Protein AF-A0A9D6HVY0-F1 (afdb_monomer_lite)

Structure (mmCIF, N/CA/C/O backbone):
data_AF-A0A9D6HVY0-F1
#
_entry.id   AF-A0A9D6HVY0-F1
#
loop_
_atom_site.group_PDB
_atom_site.id
_atom_site.type_symbol
_atom_site.label_atom_id
_atom_site.label_alt_id
_atom_site.label_comp_id
_atom_site.label_asym_id
_atom_site.label_entity_id
_atom_site.label_seq_id
_atom_site.pdbx_PDB_ins_code
_atom_site.Cartn_x
_atom_site.Cartn_y
_atom_site.Cartn_z
_atom_site.occupancy
_atom_site.B_iso_or_equiv
_atom_site.auth_seq_id
_atom_site.auth_comp_id
_atom_site.auth_asym_id
_atom_site.auth_atom_id
_atom_site.pdbx_PDB_model_num
ATOM 1 N N . MET A 1 1 ? -18.519 8.856 1.677 1.00 59.72 1 MET A N 1
ATOM 2 C CA . MET A 1 1 ? -18.498 9.208 3.119 1.00 59.72 1 MET A CA 1
ATOM 3 C C . MET A 1 1 ? -18.847 8.007 3.990 1.00 59.72 1 MET A C 1
ATOM 5 O O . MET A 1 1 ? -18.181 7.804 4.996 1.00 59.72 1 MET A O 1
ATOM 9 N N . ASP A 1 2 ? -19.793 7.169 3.571 1.00 83.69 2 ASP A N 1
ATOM 10 C CA . ASP A 1 2 ? -20.188 5.939 4.281 1.00 83.69 2 ASP A CA 1
ATOM 11 C C . ASP A 1 2 ? -19.040 4.937 4.495 1.00 83.69 2 ASP A C 1
ATOM 13 O O . ASP A 1 2 ? -19.058 4.163 5.450 1.00 83.69 2 ASP A O 1
ATOM 17 N N . THR A 1 3 ? -18.001 4.987 3.660 1.00 88.94 3 THR A N 1
ATOM 18 C CA . THR A 1 3 ? -16.773 4.192 3.795 1.00 88.94 3 THR A CA 1
ATOM 19 C C . THR A 1 3 ? -16.116 4.362 5.167 1.00 88.94 3 THR A C 1
ATOM 21 O O . THR A 1 3 ? -15.862 3.377 5.855 1.00 88.94 3 THR A O 1
ATOM 24 N N . TRP A 1 4 ? -15.909 5.606 5.613 1.00 88.88 4 TRP A N 1
ATOM 25 C CA . TRP A 1 4 ? -15.316 5.892 6.923 1.00 88.88 4 TRP A CA 1
ATOM 26 C C . TRP A 1 4 ? -16.226 5.454 8.064 1.00 88.88 4 TRP A C 1
ATOM 28 O O . TRP A 1 4 ? -15.756 4.917 9.061 1.00 88.88 4 TRP A O 1
ATOM 38 N N . ALA A 1 5 ? -17.539 5.632 7.903 1.00 91.56 5 ALA A N 1
ATOM 39 C CA . ALA A 1 5 ? -18.503 5.155 8.882 1.00 91.56 5 ALA A CA 1
ATOM 40 C C . ALA A 1 5 ? -18.480 3.628 9.021 1.00 91.56 5 ALA A C 1
ATOM 42 O O . ALA A 1 5 ? -18.570 3.123 10.136 1.00 91.56 5 ALA A O 1
ATOM 43 N N . THR A 1 6 ? -18.341 2.908 7.907 1.00 93.81 6 THR A N 1
ATOM 44 C CA . THR A 1 6 ? -18.226 1.445 7.884 1.00 93.81 6 THR A CA 1
ATOM 45 C C . THR A 1 6 ? -16.946 0.998 8.582 1.00 93.81 6 THR A C 1
ATOM 47 O O . THR A 1 6 ? -17.016 0.169 9.485 1.00 93.81 6 THR A O 1
ATOM 50 N N . LEU A 1 7 ? -15.803 1.602 8.237 1.00 93.12 7 LEU A N 1
ATOM 51 C CA . LEU A 1 7 ? -14.512 1.338 8.879 1.00 93.12 7 LEU A CA 1
ATOM 52 C C . LEU A 1 7 ? -14.598 1.511 10.404 1.00 93.12 7 LEU A C 1
ATOM 54 O O . LEU A 1 7 ? -14.397 0.566 11.160 1.00 93.12 7 LEU A O 1
ATOM 58 N N . ILE A 1 8 ? -14.982 2.709 10.846 1.00 92.62 8 ILE A N 1
ATOM 59 C CA . ILE A 1 8 ? -14.987 3.111 12.257 1.00 92.62 8 ILE A CA 1
ATOM 60 C C . ILE A 1 8 ? -15.935 2.259 13.102 1.00 92.62 8 ILE A C 1
ATOM 62 O O . ILE A 1 8 ? -15.610 1.906 14.232 1.00 92.62 8 ILE A O 1
ATOM 66 N N . LYS A 1 9 ? -17.127 1.947 12.581 1.00 93.12 9 LYS A N 1
ATOM 67 C CA . LYS A 1 9 ? -18.124 1.158 13.319 1.00 93.12 9 LYS A CA 1
ATOM 68 C C . LYS A 1 9 ? -17.770 -0.318 13.421 1.00 93.12 9 LYS A C 1
ATOM 70 O O . LYS A 1 9 ? -18.331 -0.993 14.278 1.00 93.12 9 LYS A O 1
ATOM 75 N N . THR A 1 10 ? -16.924 -0.813 12.523 1.00 94.12 10 THR A N 1
ATOM 76 C CA . THR A 1 10 ? -16.585 -2.237 12.460 1.00 94.12 10 THR A CA 1
ATOM 77 C C . THR A 1 10 ? -15.286 -2.549 13.193 1.00 94.12 10 THR A C 1
ATOM 79 O O . THR A 1 10 ? -15.134 -3.669 13.674 1.00 94.12 10 THR A O 1
ATOM 82 N N . MET A 1 11 ? -14.374 -1.578 13.306 1.00 93.50 11 MET A N 1
ATOM 83 C CA . MET A 1 11 ? -13.197 -1.683 14.172 1.00 93.50 11 MET A CA 1
ATOM 84 C C . MET A 1 11 ? -13.597 -1.798 15.641 1.00 93.50 11 MET A C 1
ATOM 86 O O . MET A 1 11 ? -14.582 -1.191 16.079 1.00 93.50 11 MET A O 1
ATOM 90 N N . ASP A 1 12 ? -12.800 -2.546 16.404 1.00 91.00 12 ASP A N 1
ATOM 91 C CA . ASP A 1 12 ? -13.081 -2.782 17.820 1.00 91.00 12 ASP A CA 1
ATOM 92 C C . ASP A 1 12 ? -13.108 -1.458 18.604 1.00 91.00 12 ASP A C 1
ATOM 94 O O . ASP A 1 12 ? -12.442 -0.499 18.206 1.00 91.00 12 ASP A O 1
ATOM 98 N N . PRO A 1 13 ? -13.912 -1.343 19.679 1.00 90.00 13 PRO A N 1
ATOM 99 C CA . PRO A 1 13 ? -14.120 -0.081 20.396 1.00 90.00 13 PRO A CA 1
ATOM 100 C C . PRO A 1 13 ? -12.864 0.567 20.999 1.00 90.00 13 PRO A C 1
ATOM 102 O O . PRO A 1 13 ? -12.893 1.761 21.286 1.00 90.00 13 PRO A O 1
ATOM 105 N N . ASP A 1 14 ? -11.805 -0.214 21.193 1.00 87.75 14 ASP A N 1
ATOM 106 C CA . ASP A 1 14 ? -10.498 0.151 21.747 1.00 87.75 14 ASP A CA 1
ATOM 107 C C . ASP A 1 14 ? -9.527 0.738 20.709 1.00 87.75 14 ASP A C 1
ATOM 109 O O . ASP A 1 14 ? -8.552 1.393 21.072 1.00 87.75 14 ASP A O 1
ATOM 113 N N . VAL A 1 15 ? -9.796 0.580 19.409 1.00 90.81 15 VAL A N 1
ATOM 114 C CA . VAL A 1 15 ? -8.968 1.201 18.367 1.00 90.81 15 VAL A CA 1
ATOM 115 C C . VAL A 1 15 ? -9.131 2.724 18.421 1.00 90.81 15 VAL A C 1
ATOM 117 O O . VAL A 1 15 ? -10.231 3.252 18.257 1.00 90.81 15 VAL A O 1
ATOM 120 N N . HIS A 1 16 ? -8.047 3.465 18.614 1.00 92.06 16 HIS A N 1
ATOM 121 C CA . HIS A 1 16 ? -8.077 4.930 18.616 1.00 92.06 16 HIS A CA 1
ATOM 122 C C . HIS A 1 16 ? -7.718 5.500 17.239 1.00 92.06 16 HIS A C 1
ATOM 124 O O . HIS A 1 16 ? -6.869 4.966 16.527 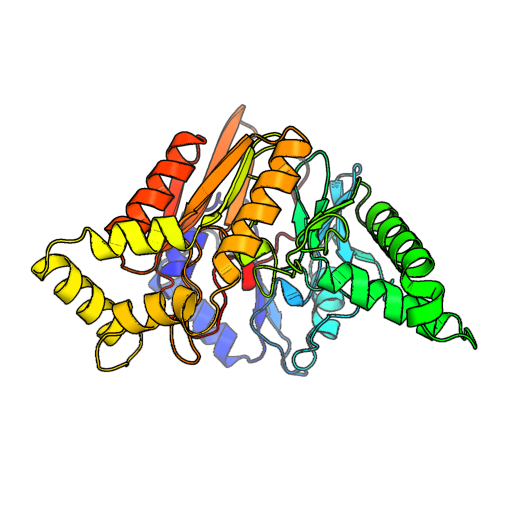1.00 92.06 16 HIS A O 1
ATOM 130 N N . PHE A 1 17 ? -8.342 6.619 16.873 1.00 94.50 17 PHE A N 1
ATOM 131 C CA . PHE A 1 17 ?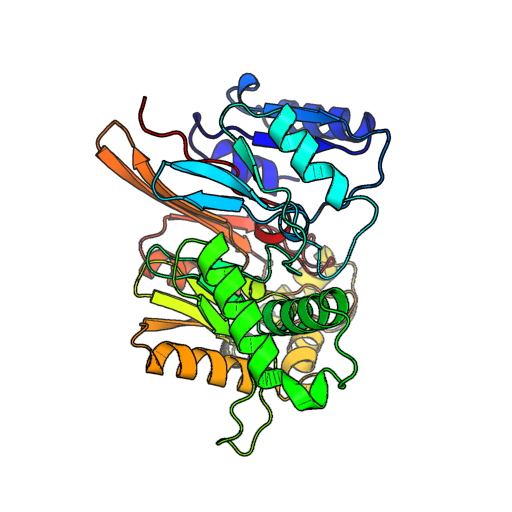 -8.105 7.309 15.608 1.00 94.50 17 PHE A CA 1
ATOM 132 C C . PHE A 1 17 ? -7.428 8.649 15.856 1.00 94.50 17 PHE A C 1
ATOM 134 O O . PHE A 1 17 ? -8.003 9.521 16.501 1.00 94.50 17 PHE A O 1
ATOM 141 N N . THR A 1 18 ? -6.246 8.848 15.278 1.00 95.44 18 THR A N 1
ATOM 142 C CA . THR A 1 18 ? -5.684 10.191 15.097 1.00 95.44 18 THR A CA 1
ATOM 143 C C . THR A 1 18 ? -6.087 10.701 13.719 1.00 95.44 18 THR A C 1
ATOM 145 O O . THR A 1 18 ? -5.754 10.078 12.714 1.00 95.44 18 THR A O 1
ATOM 148 N N . ILE A 1 19 ? -6.800 11.825 13.666 1.00 96.12 19 ILE A N 1
ATOM 149 C CA . ILE A 1 19 ? -7.238 12.459 12.420 1.00 96.12 19 ILE A CA 1
ATOM 150 C C . ILE A 1 19 ? -6.560 13.823 12.314 1.00 96.12 19 ILE A C 1
ATOM 152 O O . ILE A 1 19 ? -6.811 14.723 13.118 1.00 96.12 19 ILE A O 1
ATOM 156 N N . VAL A 1 20 ? -5.693 13.964 11.314 1.00 95.69 20 VAL A N 1
ATOM 157 C CA . VAL A 1 20 ? -5.008 15.220 10.997 1.00 95.69 20 VAL A CA 1
ATOM 158 C C . VAL A 1 20 ? -5.874 16.019 10.029 1.00 95.69 20 VAL A C 1
ATOM 160 O O . VAL A 1 20 ? -6.357 15.481 9.034 1.00 95.69 20 VAL A O 1
ATOM 163 N N . LEU A 1 21 ? -6.099 17.294 10.335 1.00 96.12 21 LEU A N 1
ATOM 164 C CA . LEU A 1 21 ? -7.016 18.166 9.606 1.00 96.12 21 LEU A CA 1
ATOM 165 C C . LEU A 1 21 ? -6.304 19.461 9.226 1.00 96.12 21 LEU A C 1
ATOM 167 O O . LEU A 1 21 ? -5.652 20.081 10.066 1.00 96.12 21 LEU A O 1
ATOM 171 N N . GLU A 1 22 ? -6.449 19.890 7.973 1.00 94.25 22 GLU A N 1
ATOM 172 C CA . GLU A 1 22 ? -5.862 21.146 7.496 1.00 94.25 22 GLU A CA 1
ATOM 173 C C . GLU A 1 22 ? -6.668 22.340 8.028 1.00 94.25 22 GLU A C 1
ATOM 175 O O . GLU A 1 22 ? -6.102 23.307 8.525 1.00 94.25 22 GLU A O 1
ATOM 180 N N . LYS A 1 23 ? -8.006 22.286 7.959 1.00 94.81 23 LYS A N 1
ATOM 181 C CA . LYS A 1 23 ? -8.879 23.436 8.239 1.00 94.81 23 LYS A CA 1
ATOM 182 C C . LYS A 1 23 ? -9.958 23.117 9.267 1.00 94.81 23 LYS A C 1
ATOM 184 O O . LYS A 1 23 ? -10.466 22.005 9.358 1.00 94.81 23 LYS A O 1
ATOM 189 N N . GLU A 1 24 ? -10.408 24.144 9.987 1.00 95.38 24 GLU A N 1
ATOM 190 C CA . GLU A 1 24 ? -11.528 24.037 10.940 1.00 95.38 24 GLU A CA 1
ATOM 191 C C . GLU A 1 24 ? -12.828 23.547 10.269 1.00 95.38 24 GLU A C 1
ATOM 193 O O . GLU A 1 24 ? -13.629 22.831 10.868 1.00 95.38 24 GLU A O 1
ATOM 198 N N . THR A 1 25 ? -13.035 23.874 8.989 1.00 95.69 25 THR A N 1
ATOM 199 C CA . THR A 1 25 ? -14.177 23.361 8.213 1.00 95.69 25 THR A CA 1
ATOM 200 C C . THR A 1 25 ? -14.122 21.846 8.008 1.00 95.69 25 THR A C 1
ATOM 202 O O . THR A 1 25 ? -15.172 21.205 7.893 1.00 95.69 25 THR A O 1
ATOM 205 N N . ASP A 1 26 ? -12.928 21.252 8.008 1.00 94.31 26 ASP A N 1
ATOM 206 C CA . ASP A 1 26 ? -12.764 19.801 7.922 1.00 94.31 26 ASP A CA 1
ATOM 207 C C . ASP A 1 26 ? -13.197 19.151 9.240 1.00 94.31 26 ASP A C 1
ATOM 209 O O . ASP A 1 26 ? -13.964 18.186 9.223 1.00 94.31 26 ASP A O 1
ATOM 213 N N . LEU A 1 27 ? -12.835 19.743 10.387 1.00 95.31 27 LEU A N 1
ATOM 214 C CA . LEU A 1 27 ? -13.287 19.283 11.708 1.00 95.31 27 LEU A CA 1
ATOM 215 C C . LEU A 1 27 ? -14.815 19.301 11.819 1.00 95.31 27 LEU A C 1
ATOM 217 O O . LEU A 1 27 ? -15.434 18.323 12.242 1.00 95.31 27 LEU A O 1
ATOM 221 N N . GLN A 1 28 ? -15.448 20.385 11.367 1.00 95.62 28 GLN A N 1
ATOM 222 C CA . GLN A 1 28 ? -16.910 20.487 11.317 1.00 95.62 28 GLN A CA 1
ATOM 223 C C . GLN A 1 28 ? -17.534 19.394 10.438 1.00 95.62 28 GLN A C 1
ATOM 225 O O . GLN A 1 28 ? -18.578 18.829 10.785 1.00 95.62 28 GLN A O 1
ATOM 230 N N . THR A 1 29 ? -16.888 19.067 9.316 1.00 94.06 29 THR A N 1
ATOM 231 C CA . THR A 1 29 ? -17.321 17.993 8.415 1.00 94.06 29 THR A CA 1
ATOM 232 C C . THR A 1 29 ? -17.224 16.631 9.098 1.00 94.06 29 THR A C 1
ATOM 234 O O . THR A 1 29 ? -18.189 15.859 9.049 1.00 94.06 29 THR A O 1
ATOM 237 N N . VAL A 1 30 ? -16.126 16.355 9.809 1.00 93.44 30 VAL A N 1
ATOM 238 C CA . VAL A 1 30 ? -15.964 15.116 10.580 1.00 93.44 30 VAL A CA 1
ATOM 239 C C . VAL A 1 30 ? -17.001 15.029 11.700 1.00 93.44 30 VAL A C 1
ATOM 241 O O . VAL A 1 30 ? -17.707 14.027 11.787 1.00 93.44 30 VAL A O 1
ATOM 244 N N . HIS A 1 31 ? -17.217 16.084 12.488 1.00 94.88 31 HIS A N 1
ATOM 245 C CA . HIS A 1 31 ? -18.258 16.098 13.524 1.00 94.88 31 HIS A CA 1
ATOM 246 C C . HIS A 1 31 ? -19.664 15.843 12.960 1.00 94.88 31 HIS A C 1
ATOM 248 O O . HIS A 1 31 ? -20.455 15.094 13.545 1.00 94.88 31 HIS A O 1
ATOM 254 N N . LYS A 1 32 ? -19.993 16.418 11.796 1.00 94.62 32 LYS A N 1
ATOM 255 C CA . LYS A 1 32 ? -21.260 16.142 11.105 1.00 94.62 32 LYS A CA 1
ATOM 256 C C . LYS A 1 32 ? -21.360 14.673 10.687 1.00 94.62 32 LYS A C 1
ATOM 258 O O . LYS A 1 32 ? -22.430 14.072 10.835 1.00 94.62 32 LYS A O 1
ATOM 263 N N . LEU A 1 33 ? -20.270 14.080 10.199 1.00 92.25 33 LEU A N 1
ATOM 264 C CA . LEU A 1 33 ? -20.208 12.660 9.856 1.00 92.25 33 LEU A CA 1
ATOM 265 C C . LEU A 1 33 ? -20.433 11.781 11.095 1.00 92.25 33 LEU A C 1
ATOM 267 O O . LEU A 1 33 ? -21.329 10.936 11.080 1.00 92.25 33 LEU A O 1
ATOM 271 N N . MET A 1 34 ? -19.706 12.047 12.183 1.00 93.50 34 MET A N 1
ATOM 272 C CA . MET A 1 34 ? -19.828 11.330 13.457 1.00 93.50 34 MET A CA 1
ATOM 273 C C . MET A 1 34 ? -21.262 11.377 13.995 1.00 93.50 34 MET A C 1
ATOM 275 O O . MET A 1 34 ? -21.826 10.347 14.367 1.00 93.50 34 MET A O 1
ATOM 279 N N . LYS A 1 35 ? -21.890 12.562 13.980 1.00 94.75 35 LYS A N 1
ATOM 280 C CA . LYS A 1 35 ? -23.272 12.757 14.440 1.00 94.75 35 LYS A CA 1
ATOM 281 C C . LYS A 1 35 ? -24.287 12.042 13.549 1.00 94.75 35 LYS A C 1
ATOM 283 O O . LYS A 1 35 ? -25.161 11.348 14.062 1.00 94.75 35 LYS A O 1
ATOM 288 N N . SER A 1 36 ? -24.189 12.213 12.229 1.00 95.19 36 SER A N 1
ATOM 289 C CA . SER A 1 36 ? -25.136 11.616 11.270 1.00 95.19 36 SER A CA 1
ATOM 290 C C . SER A 1 36 ? -25.114 10.090 11.305 1.00 95.19 36 SER A C 1
ATOM 292 O O . SER A 1 36 ? -26.163 9.457 11.219 1.00 95.19 36 SER A O 1
ATOM 294 N N . HIS A 1 37 ? -23.937 9.504 11.514 1.00 94.44 37 HIS A N 1
ATOM 295 C CA . HIS A 1 37 ? -23.773 8.060 11.576 1.00 94.44 37 HIS A CA 1
ATOM 296 C C . HIS A 1 37 ? -23.842 7.497 12.996 1.00 94.44 37 HIS A C 1
ATOM 298 O O . HIS A 1 37 ? -23.813 6.276 13.129 1.00 94.44 37 HIS A O 1
ATOM 304 N N . LYS A 1 38 ? -23.976 8.332 14.036 1.00 94.25 38 LYS A N 1
ATOM 305 C CA . LYS A 1 38 ? -23.996 7.914 15.448 1.00 94.25 38 LYS A CA 1
ATOM 306 C C . LYS A 1 38 ? -22.775 7.054 15.797 1.00 94.25 38 LYS A C 1
ATOM 308 O O . LYS A 1 38 ? -22.924 5.894 16.178 1.00 94.25 38 LYS A O 1
ATOM 313 N N . PHE A 1 39 ? -21.573 7.585 15.576 1.00 93.00 39 PHE A N 1
ATOM 314 C CA . PHE A 1 39 ? -20.351 6.853 15.920 1.00 93.00 39 PHE A CA 1
ATOM 315 C C . PHE A 1 39 ? -20.323 6.532 17.421 1.00 93.00 39 PHE A C 1
ATOM 317 O O . PHE A 1 39 ? -20.632 7.417 18.225 1.00 93.00 39 PHE A O 1
ATOM 324 N N . PRO A 1 40 ? -19.989 5.287 17.803 1.00 85.44 40 PRO A N 1
ATOM 325 C CA . PRO A 1 40 ? -19.795 4.940 19.203 1.00 85.44 40 PRO A CA 1
ATOM 326 C C . PRO A 1 40 ? -18.511 5.594 19.733 1.00 85.44 40 PRO A C 1
ATOM 328 O O . PRO A 1 40 ? -17.591 5.854 18.957 1.00 85.44 40 PRO A O 1
ATOM 331 N N . ASN A 1 41 ? -18.450 5.809 21.050 1.00 91.75 41 ASN A N 1
ATOM 332 C CA . ASN A 1 41 ? -17.228 6.165 21.781 1.00 91.75 41 ASN A CA 1
ATOM 333 C C . ASN A 1 41 ? -16.472 7.372 21.189 1.00 91.75 41 ASN A C 1
ATOM 335 O O . ASN A 1 41 ? -15.344 7.216 20.725 1.00 91.75 41 ASN A O 1
ATOM 339 N N . PRO A 1 42 ? -17.067 8.580 21.130 1.00 91.06 42 PRO A N 1
ATOM 340 C CA . PRO A 1 42 ? -16.429 9.753 20.522 1.00 91.06 42 PRO A CA 1
ATOM 341 C C . PRO A 1 42 ? -15.072 10.131 21.147 1.00 91.06 42 PRO A C 1
ATOM 343 O O . PRO A 1 42 ? -14.284 10.824 20.511 1.00 91.06 42 PRO A O 1
ATOM 346 N N . GLU A 1 43 ? -14.779 9.668 22.359 1.00 92.88 43 GLU A N 1
ATOM 347 C CA . GLU A 1 43 ? -13.495 9.820 23.044 1.00 92.88 43 GLU A CA 1
ATOM 348 C C . GLU A 1 43 ? -12.324 9.089 22.366 1.00 92.88 43 GLU A C 1
ATOM 350 O O . GLU A 1 43 ? -11.174 9.442 22.613 1.00 92.88 43 GLU A O 1
ATOM 355 N N . ARG A 1 44 ? -12.587 8.120 21.475 1.00 93.50 44 ARG A N 1
ATOM 356 C CA . ARG A 1 44 ? -11.544 7.392 20.729 1.00 93.50 44 ARG A CA 1
ATOM 357 C C . ARG A 1 44 ? -10.932 8.192 19.571 1.00 93.50 44 ARG A C 1
ATOM 359 O O . ARG A 1 44 ? -10.077 7.672 18.857 1.00 93.50 44 ARG A O 1
ATOM 366 N N . PHE A 1 45 ? -11.398 9.420 19.335 1.00 94.81 45 PHE A N 1
ATOM 367 C CA . PHE A 1 45 ? -10.919 10.297 18.267 1.00 94.81 45 PHE A CA 1
ATOM 368 C C . PHE A 1 45 ? -10.026 11.398 18.830 1.00 94.81 45 PHE A C 1
ATOM 370 O O . PHE A 1 45 ? -10.451 12.195 19.664 1.00 94.81 45 PHE A O 1
ATOM 377 N N . HIS A 1 46 ? -8.808 11.487 18.307 1.00 94.94 46 HIS A N 1
ATOM 378 C CA . HIS A 1 46 ? -7.884 12.578 18.560 1.00 94.94 46 HIS A CA 1
ATOM 379 C C . HIS A 1 46 ? -7.715 13.411 17.287 1.00 94.94 46 HIS A C 1
ATOM 381 O O . HIS A 1 46 ? -7.228 12.924 16.267 1.00 94.94 46 HIS A O 1
ATOM 387 N N . PHE A 1 47 ? -8.124 14.675 17.343 1.00 96.75 47 PHE A N 1
ATOM 388 C CA . PHE A 1 47 ? -7.998 15.609 16.228 1.00 96.75 47 PHE A CA 1
ATOM 389 C C . PHE A 1 47 ? -6.734 16.454 16.361 1.00 96.75 47 PHE A C 1
ATOM 391 O O . PHE A 1 47 ? -6.513 17.078 17.397 1.00 96.75 47 PHE A O 1
ATOM 398 N N . ILE A 1 48 ? -5.937 16.509 15.294 1.00 96.94 48 ILE A N 1
ATOM 399 C CA . ILE A 1 48 ? -4.755 17.370 15.201 1.00 96.94 48 ILE A CA 1
ATOM 400 C C . ILE A 1 48 ? -5.023 18.423 14.131 1.00 96.94 48 ILE A C 1
ATOM 402 O O . ILE A 1 48 ? -5.159 18.097 12.953 1.00 96.94 48 ILE A O 1
ATOM 406 N N . MET A 1 49 ? -5.080 19.688 14.546 1.00 96.94 49 MET A N 1
ATOM 407 C CA . MET A 1 49 ? -5.253 20.812 13.629 1.00 96.94 49 MET A CA 1
ATOM 408 C C . MET A 1 49 ? -3.903 21.273 13.076 1.00 96.94 49 MET A C 1
ATOM 410 O O . MET A 1 49 ? -2.963 21.534 13.828 1.00 96.94 49 MET A O 1
ATOM 414 N N . CYS A 1 50 ? -3.834 21.409 11.757 1.00 95.50 50 CYS A N 1
ATOM 415 C CA . CYS A 1 50 ? -2.654 21.808 10.996 1.00 95.50 50 CYS A CA 1
ATOM 416 C C . CYS A 1 50 ? -2.940 23.045 10.131 1.00 95.50 50 CYS A C 1
ATOM 418 O O . CYS A 1 50 ? -2.511 23.124 8.988 1.00 95.50 50 CYS A O 1
ATOM 420 N N . ASN A 1 51 ? -3.662 24.022 10.683 1.00 93.38 51 ASN A N 1
ATOM 421 C CA . ASN A 1 51 ? -4.106 25.232 9.975 1.00 93.38 51 ASN A CA 1
ATOM 422 C C . ASN A 1 51 ? -2.985 26.182 9.527 1.00 93.38 51 ASN A C 1
ATOM 424 O O . ASN A 1 51 ? -3.250 27.157 8.824 1.00 93.38 51 ASN A O 1
ATOM 428 N N . ASP A 1 52 ? -1.751 25.903 9.929 1.00 94.94 52 ASP A N 1
ATOM 429 C CA . ASP A 1 52 ? -0.540 26.631 9.579 1.00 94.94 52 ASP A CA 1
ATOM 430 C C . ASP A 1 52 ? 0.296 25.942 8.486 1.00 94.94 52 ASP A C 1
ATOM 432 O O . ASP A 1 52 ? 1.319 26.493 8.077 1.00 94.94 52 ASP A O 1
ATOM 436 N N . ILE A 1 53 ? -0.117 24.762 8.004 1.00 94.06 53 ILE A N 1
ATOM 437 C CA . ILE A 1 53 ? 0.591 24.014 6.959 1.00 94.06 53 ILE A CA 1
ATOM 438 C C . ILE A 1 53 ? -0.370 23.421 5.919 1.00 94.06 53 ILE A C 1
ATOM 440 O O . ILE A 1 53 ? -1.491 23.035 6.232 1.00 94.06 53 ILE A O 1
ATOM 444 N N . ASN A 1 54 ? 0.078 23.315 4.669 1.00 92.62 54 ASN A N 1
ATOM 445 C CA . ASN A 1 54 ? -0.663 22.609 3.622 1.00 92.62 54 ASN A CA 1
ATOM 446 C C . ASN A 1 54 ? -0.312 21.116 3.651 1.00 92.62 54 ASN A C 1
ATOM 448 O O . ASN A 1 54 ? 0.860 20.763 3.487 1.00 92.62 54 ASN A O 1
ATOM 452 N N . ILE A 1 55 ? -1.317 20.263 3.838 1.00 92.19 55 ILE A N 1
ATOM 453 C CA . ILE A 1 55 ? -1.161 18.810 3.947 1.00 92.19 55 ILE A CA 1
ATOM 454 C C . ILE A 1 55 ? -1.926 18.089 2.842 1.00 92.19 55 ILE A C 1
ATOM 456 O O . ILE A 1 55 ? -2.929 18.589 2.332 1.00 92.19 55 ILE A O 1
ATOM 460 N N . THR A 1 56 ? -1.498 16.874 2.514 1.00 91.81 56 THR A N 1
ATOM 461 C CA . THR A 1 56 ? -2.303 15.962 1.694 1.00 91.81 56 THR A CA 1
ATOM 462 C C . THR A 1 56 ? -3.019 14.904 2.520 1.00 91.81 56 THR A C 1
ATOM 464 O O . THR A 1 56 ? -2.781 14.741 3.715 1.00 91.81 56 THR A O 1
ATOM 467 N N . MET A 1 57 ? -3.933 14.176 1.875 1.00 91.31 57 MET A N 1
ATOM 468 C CA . MET A 1 57 ? -4.666 13.072 2.502 1.00 91.31 57 MET A CA 1
ATOM 469 C C . MET A 1 57 ? -3.875 11.757 2.549 1.00 91.31 57 MET A C 1
ATOM 471 O O . MET A 1 57 ? -4.347 10.791 3.143 1.00 91.31 57 MET A O 1
ATOM 475 N N . TRP A 1 58 ? -2.701 11.693 1.913 1.00 92.88 58 TRP A N 1
ATOM 476 C CA . TRP A 1 58 ? -1.931 10.463 1.709 1.00 92.88 58 TRP A CA 1
ATOM 477 C C . TRP A 1 58 ? -1.107 10.088 2.937 1.00 92.88 58 TRP A C 1
ATOM 479 O O . TRP A 1 58 ? 0.111 9.985 2.870 1.00 92.88 58 TRP A O 1
ATOM 489 N N . SER A 1 59 ? -1.760 9.886 4.084 1.00 92.75 59 SER A N 1
ATOM 490 C CA . SER A 1 59 ? -1.082 9.661 5.371 1.00 92.75 59 SER A CA 1
ATOM 491 C C . SER A 1 59 ? -0.071 8.510 5.363 1.00 92.75 59 SER A C 1
ATOM 493 O O . SER A 1 59 ? 0.826 8.466 6.203 1.00 92.75 59 SER A O 1
ATOM 495 N N . ARG A 1 60 ? -0.229 7.549 4.449 1.00 93.50 60 ARG A N 1
ATOM 496 C CA . ARG A 1 60 ? 0.718 6.450 4.253 1.00 93.50 60 ARG A CA 1
ATOM 497 C C . ARG A 1 60 ? 2.065 6.930 3.720 1.00 93.50 60 ARG A C 1
ATOM 499 O O . ARG A 1 60 ? 3.090 6.416 4.142 1.00 93.50 60 ARG A O 1
ATOM 506 N N . ASP A 1 61 ? 2.076 7.936 2.858 1.00 92.25 61 ASP A N 1
ATOM 507 C CA . ASP A 1 61 ? 3.295 8.431 2.208 1.00 92.25 61 ASP A CA 1
ATOM 508 C C . ASP A 1 61 ? 4.072 9.381 3.121 1.00 92.25 61 ASP A C 1
ATOM 510 O O . ASP A 1 61 ? 5.293 9.492 3.050 1.00 92.25 61 ASP A O 1
ATOM 514 N N . GLN A 1 62 ? 3.357 10.030 4.038 1.00 90.94 62 GLN A N 1
ATOM 515 C CA . GLN A 1 62 ? 3.889 11.044 4.947 1.00 90.94 62 GLN A CA 1
ATOM 516 C C . GLN A 1 62 ? 4.811 10.458 6.022 1.00 90.94 62 GLN A C 1
ATOM 518 O O . GLN A 1 62 ? 5.636 11.176 6.585 1.00 90.94 62 GLN A O 1
ATOM 523 N N . MET A 1 63 ? 4.664 9.170 6.344 1.00 90.00 63 MET A N 1
ATOM 524 C CA . MET A 1 63 ? 5.380 8.517 7.440 1.00 90.00 63 MET A CA 1
ATOM 525 C C . MET A 1 63 ? 5.452 7.004 7.246 1.00 90.00 63 MET A C 1
ATOM 527 O O . MET A 1 63 ? 4.487 6.374 6.812 1.00 90.00 63 MET A O 1
ATOM 531 N N . VAL A 1 64 ? 6.559 6.407 7.677 1.00 91.94 64 VAL A N 1
ATOM 532 C CA . VAL A 1 64 ? 6.653 4.954 7.852 1.00 91.94 64 VAL A CA 1
ATOM 533 C C . VAL A 1 64 ? 6.482 4.632 9.332 1.00 91.94 64 VAL A C 1
ATOM 535 O O . VAL A 1 64 ? 7.262 5.094 10.165 1.00 91.94 64 VAL A O 1
ATOM 538 N N . GLY A 1 65 ? 5.447 3.858 9.654 1.00 90.50 65 GLY A N 1
ATOM 539 C CA . GLY A 1 65 ? 5.248 3.317 10.994 1.00 90.50 65 GLY A CA 1
ATOM 540 C C . GLY A 1 65 ? 6.049 2.034 11.170 1.00 90.50 65 GLY A C 1
ATOM 541 O O . GLY A 1 65 ? 5.903 1.101 10.383 1.00 90.50 65 GLY A O 1
ATOM 542 N N . LEU A 1 66 ? 6.886 1.985 12.199 1.00 88.50 66 LEU A N 1
ATOM 543 C CA . LEU A 1 66 ? 7.669 0.817 12.565 1.00 88.50 66 LEU A CA 1
ATOM 544 C C . LEU A 1 66 ? 7.221 0.286 13.919 1.00 88.50 66 LEU A C 1
ATOM 546 O O . LEU A 1 66 ? 6.886 1.041 14.833 1.00 88.50 66 LEU A O 1
ATOM 550 N N . PHE A 1 67 ? 7.287 -1.034 14.039 1.00 78.06 67 PHE A N 1
ATOM 551 C CA . PHE A 1 67 ? 7.054 -1.752 15.281 1.00 78.06 67 PHE A CA 1
ATOM 552 C C . PHE A 1 67 ? 8.325 -2.529 15.589 1.00 78.06 67 PHE A C 1
ATOM 554 O O . PHE A 1 67 ? 8.673 -3.465 14.865 1.00 78.06 67 PHE A O 1
ATOM 561 N N . GLY A 1 68 ? 9.051 -2.074 16.609 1.00 60.81 68 GLY A N 1
ATOM 562 C CA . GLY A 1 68 ? 10.236 -2.764 17.101 1.00 60.81 68 GLY A CA 1
ATOM 563 C C . GLY A 1 68 ? 9.870 -3.949 18.004 1.00 60.81 68 GLY A C 1
ATOM 564 O O . GLY A 1 68 ? 8.723 -4.083 18.424 1.00 60.81 68 GLY A O 1
ATOM 565 N N . PRO A 1 69 ? 10.847 -4.797 18.366 1.00 50.38 69 PRO A N 1
ATOM 566 C CA . PRO A 1 69 ? 10.646 -5.906 19.303 1.00 50.38 69 PRO A CA 1
ATOM 567 C C . PRO A 1 69 ? 10.297 -5.462 20.735 1.00 50.38 69 PRO A C 1
ATOM 569 O O . PRO A 1 69 ? 9.980 -6.309 21.563 1.00 50.38 69 PRO A O 1
ATOM 572 N N . THR A 1 70 ? 10.388 -4.163 21.045 1.00 56.09 70 THR A N 1
ATOM 573 C CA . THR A 1 70 ? 10.025 -3.579 22.347 1.00 56.09 70 THR A CA 1
ATOM 574 C C . THR A 1 70 ? 8.580 -3.074 22.403 1.00 56.09 70 THR A C 1
ATOM 576 O O . THR A 1 70 ? 8.224 -2.425 23.379 1.00 56.09 70 THR A O 1
ATOM 579 N N . ASP A 1 71 ? 7.768 -3.327 21.368 1.00 63.47 71 ASP A N 1
ATOM 580 C CA . ASP A 1 71 ? 6.400 -2.807 21.177 1.00 63.47 71 ASP A CA 1
ATOM 581 C C . ASP A 1 71 ? 6.270 -1.270 21.137 1.00 63.47 71 ASP A C 1
ATOM 583 O O . ASP A 1 71 ? 5.176 -0.746 20.912 1.00 63.47 71 ASP A O 1
ATOM 587 N N . ASP A 1 72 ? 7.375 -0.526 21.263 1.00 73.56 72 ASP A N 1
ATOM 588 C CA . ASP A 1 72 ? 7.378 0.919 21.057 1.00 73.56 72 ASP A CA 1
ATOM 589 C C . ASP A 1 72 ? 7.055 1.231 19.593 1.00 73.56 72 ASP A C 1
ATOM 591 O O . ASP A 1 72 ? 7.706 0.747 18.657 1.00 73.56 72 ASP A O 1
ATOM 595 N N . ALA A 1 73 ? 6.049 2.077 19.391 1.00 88.06 73 ALA A N 1
ATOM 596 C CA . ALA A 1 73 ? 5.709 2.561 18.071 1.00 88.06 73 ALA A CA 1
ATOM 597 C C . ALA A 1 73 ? 6.679 3.667 17.654 1.00 88.06 73 ALA A C 1
ATOM 599 O O . ALA A 1 73 ? 6.803 4.698 18.321 1.00 88.06 73 ALA A O 1
ATOM 600 N N . VAL A 1 74 ? 7.345 3.477 16.520 1.00 91.44 74 VAL A N 1
ATOM 601 C CA . VAL A 1 74 ? 8.268 4.465 15.959 1.00 91.44 74 VAL A CA 1
ATOM 602 C C . VAL A 1 74 ? 7.679 5.004 14.665 1.00 91.44 74 VAL A C 1
ATOM 604 O O . VAL A 1 74 ? 7.256 4.239 13.802 1.00 91.44 74 VAL A O 1
ATOM 607 N N . LEU A 1 75 ? 7.677 6.323 14.498 1.00 93.25 75 LEU A N 1
ATOM 608 C CA . LEU A 1 75 ? 7.457 6.949 13.197 1.00 93.25 75 LEU A CA 1
ATOM 609 C C . LEU A 1 75 ? 8.797 7.402 12.634 1.00 93.25 75 LEU A C 1
ATOM 611 O O . LEU A 1 75 ? 9.530 8.143 13.292 1.00 93.25 75 LEU A O 1
ATOM 615 N N . LEU A 1 76 ? 9.105 6.988 11.409 1.00 92.56 76 LEU A N 1
ATOM 616 C CA . LEU A 1 76 ? 10.231 7.554 10.681 1.00 92.56 76 LEU A CA 1
ATOM 617 C C . LEU A 1 76 ? 9.886 8.975 10.218 1.00 92.56 76 LEU A C 1
ATOM 619 O O . LEU A 1 76 ? 8.773 9.254 9.773 1.00 92.56 76 LEU A O 1
ATOM 623 N N . ALA A 1 77 ? 10.855 9.883 10.313 1.00 88.12 77 ALA A N 1
ATOM 624 C CA . ALA A 1 77 ? 10.789 11.220 9.726 1.00 88.12 77 ALA A CA 1
ATOM 625 C C . ALA A 1 77 ? 11.358 11.255 8.297 1.00 88.12 77 ALA A C 1
ATOM 627 O O . ALA A 1 77 ? 11.881 12.295 7.886 1.00 88.12 77 ALA A O 1
ATOM 628 N N . GLN A 1 78 ? 11.329 10.116 7.594 1.00 92.06 78 GLN A N 1
ATOM 629 C CA . GLN A 1 78 ? 12.044 9.866 6.344 1.00 92.06 78 GLN A CA 1
ATOM 630 C C . GLN A 1 78 ? 11.909 11.011 5.332 1.00 92.06 78 GLN A C 1
ATOM 632 O O . GLN A 1 78 ? 10.925 11.756 5.316 1.00 92.06 78 GLN A O 1
ATOM 637 N N . THR A 1 79 ? 12.879 11.126 4.429 1.00 94.56 79 THR A N 1
ATOM 638 C CA . THR A 1 79 ? 12.697 11.968 3.247 1.00 94.56 79 THR A CA 1
ATOM 639 C C . THR A 1 79 ? 11.665 11.288 2.347 1.00 94.56 79 THR A C 1
ATOM 641 O O . THR A 1 79 ? 11.859 10.149 1.937 1.00 94.56 79 THR A O 1
ATOM 644 N N . THR A 1 80 ? 10.544 11.944 2.054 1.00 92.94 80 THR A N 1
ATOM 645 C CA . THR A 1 80 ? 9.526 11.351 1.176 1.00 92.94 80 THR A CA 1
ATOM 646 C C . THR A 1 80 ? 10.029 11.304 -0.265 1.00 92.94 80 THR A C 1
ATOM 648 O O . THR A 1 80 ? 10.744 12.209 -0.708 1.00 92.94 80 THR A O 1
ATOM 651 N N . MET A 1 81 ? 9.663 10.265 -1.020 1.00 91.50 81 MET A N 1
ATOM 652 C CA . MET A 1 81 ? 10.061 10.158 -2.432 1.00 91.50 81 MET A CA 1
ATOM 653 C C . MET A 1 81 ? 9.451 11.292 -3.253 1.00 91.50 81 MET A C 1
ATOM 655 O O . MET A 1 81 ? 10.035 11.762 -4.231 1.00 91.50 81 MET A O 1
ATOM 659 N N . ARG A 1 82 ? 8.253 11.730 -2.852 1.00 82.69 82 ARG A N 1
ATOM 660 C CA . ARG A 1 82 ? 7.532 12.845 -3.459 1.00 82.69 82 ARG A CA 1
ATOM 661 C C . ARG A 1 82 ? 6.964 13.730 -2.354 1.00 82.69 82 ARG A C 1
ATOM 663 O O . ARG A 1 82 ? 5.910 13.422 -1.803 1.00 82.69 82 ARG A O 1
ATOM 670 N N . PRO A 1 83 ? 7.636 14.835 -1.999 1.00 76.06 83 PRO A N 1
ATOM 671 C CA . PRO A 1 83 ? 7.086 15.756 -1.022 1.00 76.06 83 PRO A CA 1
ATOM 672 C C . PRO A 1 83 ? 5.809 16.379 -1.578 1.00 76.06 83 PRO A C 1
ATOM 674 O O . PRO A 1 83 ? 5.825 17.089 -2.586 1.00 76.06 83 PRO A O 1
ATOM 677 N N . HIS A 1 84 ? 4.697 16.115 -0.903 1.00 78.88 84 HIS A N 1
ATOM 678 C CA . HIS A 1 84 ? 3.443 16.787 -1.168 1.00 78.88 84 HIS A CA 1
ATOM 679 C C . HIS A 1 84 ? 3.227 17.880 -0.117 1.00 78.88 84 HIS A C 1
ATOM 681 O O . HIS A 1 84 ? 3.105 17.606 1.073 1.00 78.88 84 HIS A O 1
ATOM 687 N N . GLY A 1 85 ? 3.228 19.144 -0.546 1.00 84.25 85 GLY A N 1
ATOM 688 C CA . GLY A 1 85 ? 3.043 20.275 0.364 1.00 84.25 85 GLY A CA 1
ATOM 689 C C . GLY A 1 85 ? 4.068 20.285 1.502 1.00 84.25 85 GLY A C 1
ATOM 690 O O . GLY A 1 85 ? 5.276 20.306 1.267 1.00 84.25 85 GLY A O 1
ATOM 691 N N . GLN A 1 86 ? 3.574 20.298 2.737 1.00 92.56 86 GLN A N 1
ATOM 692 C CA . GLN A 1 86 ? 4.367 20.349 3.966 1.00 92.56 86 GLN A CA 1
ATOM 693 C C . GLN A 1 86 ? 4.201 19.079 4.815 1.00 92.56 86 GLN A C 1
ATOM 695 O O . GLN A 1 86 ? 4.445 19.096 6.022 1.00 92.56 86 GLN A O 1
ATOM 700 N N . ASP A 1 87 ? 3.844 17.970 4.170 1.00 91.19 87 ASP A N 1
ATOM 701 C CA . ASP A 1 87 ? 3.647 16.653 4.773 1.00 91.19 87 ASP A CA 1
ATOM 702 C C . ASP A 1 87 ? 4.775 16.181 5.719 1.00 91.19 87 ASP A C 1
ATOM 704 O O . ASP A 1 87 ? 4.457 15.649 6.785 1.00 91.19 87 ASP A O 1
ATOM 708 N N . PRO A 1 88 ? 6.077 16.444 5.458 1.00 91.62 88 PRO A N 1
ATOM 709 C CA . PRO A 1 88 ? 7.153 16.080 6.390 1.00 91.62 88 PRO A CA 1
ATOM 710 C C . PRO A 1 88 ? 7.074 16.743 7.779 1.00 91.62 88 PRO A C 1
ATOM 712 O O . PRO A 1 88 ? 7.836 16.384 8.676 1.00 91.62 88 PRO A O 1
ATOM 715 N N . LEU A 1 89 ? 6.191 17.729 7.976 1.00 93.38 89 LEU A N 1
ATOM 716 C CA . LEU A 1 89 ? 5.945 18.372 9.271 1.00 93.38 89 LEU A CA 1
ATOM 717 C C . LEU A 1 89 ? 4.857 17.668 10.101 1.00 93.38 89 LEU A C 1
ATOM 719 O O . LEU A 1 89 ? 4.658 18.029 11.262 1.00 93.38 89 LEU A O 1
ATOM 723 N N . ILE A 1 90 ? 4.161 16.677 9.537 1.00 93.81 90 ILE A N 1
ATOM 724 C CA . ILE A 1 90 ? 3.070 15.948 10.197 1.00 93.81 90 ILE A CA 1
ATOM 725 C C . ILE A 1 90 ? 3.576 14.932 11.237 1.00 93.81 90 ILE A C 1
ATOM 727 O O . ILE A 1 90 ? 3.048 14.954 12.353 1.00 93.81 90 ILE A O 1
ATOM 731 N N . PRO A 1 91 ? 4.593 14.082 10.968 1.00 94.31 91 PRO A N 1
ATOM 732 C CA . PRO A 1 91 ? 5.004 13.049 11.925 1.00 94.31 91 PRO A CA 1
ATOM 733 C C . PRO A 1 91 ? 5.386 13.597 13.314 1.00 94.31 91 PRO A C 1
ATOM 735 O O . PRO A 1 91 ? 4.882 13.071 14.308 1.00 94.31 91 PRO A O 1
ATOM 738 N N . PRO A 1 92 ? 6.156 14.704 13.444 1.00 94.81 92 PRO A N 1
ATOM 739 C CA . PRO A 1 92 ? 6.433 15.302 14.753 1.00 94.81 92 PRO A CA 1
ATOM 740 C C . PRO A 1 92 ? 5.174 15.748 15.513 1.00 94.81 92 PRO A C 1
ATOM 742 O O . PRO A 1 92 ? 5.133 15.655 16.739 1.00 94.81 92 PRO A O 1
ATOM 745 N N . ARG A 1 93 ? 4.132 16.215 14.808 1.00 95.56 93 ARG A N 1
ATOM 746 C CA . ARG A 1 93 ? 2.857 16.619 15.428 1.00 95.56 93 ARG A CA 1
ATOM 747 C C . ARG A 1 93 ? 2.074 15.413 15.930 1.00 95.56 93 ARG A C 1
ATOM 749 O O . ARG A 1 93 ? 1.523 15.470 17.024 1.00 95.56 93 ARG A O 1
ATOM 756 N N . ILE A 1 94 ? 2.065 14.321 15.163 1.00 94.88 94 ILE A N 1
ATOM 757 C CA . ILE A 1 94 ? 1.449 13.055 15.582 1.00 94.88 94 ILE A CA 1
ATOM 758 C C . ILE A 1 94 ? 2.136 12.523 16.837 1.00 94.88 94 ILE A C 1
ATOM 760 O O . ILE A 1 94 ? 1.444 12.173 17.789 1.00 94.88 94 ILE A O 1
ATOM 764 N N . VAL A 1 95 ? 3.471 12.523 16.872 1.00 93.56 95 VAL A N 1
ATOM 765 C CA . VAL A 1 95 ? 4.251 12.098 18.044 1.00 93.56 95 VAL A CA 1
ATOM 766 C C . VAL A 1 95 ? 3.963 12.982 19.260 1.00 93.56 95 VAL A C 1
ATOM 768 O O . VAL A 1 95 ? 3.708 12.470 20.344 1.00 93.56 95 VAL A O 1
ATOM 771 N N . ALA A 1 96 ? 3.915 14.306 19.093 1.00 93.69 96 ALA A N 1
ATOM 772 C CA . ALA A 1 96 ? 3.583 15.219 20.191 1.00 93.69 96 ALA A CA 1
ATOM 773 C C . ALA A 1 96 ? 2.164 14.997 20.755 1.00 93.69 96 ALA A C 1
ATOM 775 O O . ALA A 1 96 ? 1.921 15.226 21.940 1.00 93.69 96 ALA A O 1
ATOM 776 N N . ALA A 1 97 ? 1.233 14.553 19.909 1.00 91.88 97 ALA A N 1
ATOM 777 C CA . ALA A 1 97 ? -0.157 14.298 20.264 1.00 91.88 97 ALA A CA 1
ATOM 778 C C . ALA A 1 97 ? -0.391 12.890 20.850 1.00 91.88 97 ALA A C 1
ATOM 780 O O . ALA A 1 97 ? -1.364 12.677 21.573 1.00 91.88 97 ALA A O 1
ATOM 781 N N . ASN A 1 98 ? 0.476 11.917 20.575 1.00 90.00 98 ASN A N 1
ATOM 782 C CA . ASN A 1 98 ? 0.248 10.519 20.931 1.00 90.00 98 ASN A CA 1
ATOM 783 C C . ASN A 1 98 ? 1.348 9.996 21.856 1.00 90.00 98 ASN A C 1
ATOM 785 O O . ASN A 1 98 ? 2.491 9.794 21.454 1.00 90.00 98 ASN A O 1
ATOM 789 N N . LYS A 1 99 ? 0.983 9.737 23.117 1.00 86.88 99 LYS A N 1
ATOM 790 C CA . LYS A 1 99 ? 1.895 9.130 24.096 1.00 86.88 99 LYS A CA 1
ATOM 791 C C . LYS A 1 99 ? 2.298 7.725 23.646 1.00 86.88 99 LYS A C 1
ATOM 793 O O . LYS A 1 99 ? 1.453 6.973 23.175 1.00 86.88 99 LYS A O 1
ATOM 798 N N . GLY A 1 100 ? 3.563 7.369 23.857 1.00 86.31 100 GLY A N 1
ATOM 799 C CA . GLY A 1 100 ? 4.093 6.042 23.517 1.00 86.31 100 GLY A CA 1
ATOM 800 C C . GLY A 1 100 ? 4.516 5.884 22.055 1.00 86.31 100 GLY A C 1
ATOM 801 O O . GLY A 1 100 ? 4.998 4.820 21.689 1.00 86.31 100 GLY A O 1
ATOM 802 N N . ILE A 1 101 ? 4.377 6.931 21.238 1.00 90.25 101 ILE A N 1
ATOM 803 C CA . ILE A 1 101 ? 4.980 6.985 19.906 1.00 90.25 101 ILE A CA 1
ATOM 804 C C . ILE A 1 101 ? 6.249 7.824 19.992 1.00 90.25 101 ILE A C 1
ATOM 806 O O . ILE A 1 101 ? 6.245 8.896 20.600 1.00 90.25 101 ILE A O 1
ATOM 810 N N . VAL A 1 102 ? 7.331 7.362 19.374 1.00 91.75 102 VAL A N 1
ATOM 811 C CA . VAL A 1 102 ? 8.582 8.118 19.251 1.00 91.75 102 VAL A CA 1
ATOM 812 C C . VAL A 1 102 ? 8.879 8.444 17.791 1.00 91.75 102 VAL A C 1
ATOM 814 O O . VAL A 1 102 ? 8.464 7.735 16.877 1.00 91.75 102 VAL A O 1
ATOM 817 N N . LEU A 1 103 ? 9.595 9.544 17.568 1.00 93.62 103 LEU A N 1
ATOM 818 C CA . LEU A 1 103 ? 10.058 9.937 16.241 1.00 93.62 103 LEU A CA 1
ATOM 819 C C . LEU A 1 103 ? 11.504 9.475 16.052 1.00 93.62 103 LEU A C 1
ATOM 821 O O . LEU A 1 103 ? 12.363 9.861 16.846 1.00 93.62 103 LEU A O 1
ATOM 825 N N . ASP A 1 104 ? 11.789 8.738 14.981 1.00 93.81 104 ASP A N 1
ATOM 826 C CA . ASP A 1 104 ? 13.157 8.598 14.480 1.00 93.81 104 ASP A CA 1
ATOM 827 C C . ASP A 1 104 ? 13.457 9.790 13.554 1.00 93.81 104 ASP A C 1
ATOM 829 O O . ASP A 1 104 ? 12.851 9.902 12.482 1.00 93.81 104 ASP A O 1
ATOM 833 N N . PRO A 1 105 ? 14.357 10.713 13.947 1.00 93.88 105 PRO A N 1
ATOM 834 C CA . PRO A 1 105 ? 14.634 11.917 13.174 1.00 93.88 105 PRO A CA 1
ATOM 835 C C . PRO A 1 105 ? 15.537 11.666 11.956 1.00 93.88 105 PRO A C 1
ATOM 837 O O . PRO A 1 105 ? 15.872 12.623 11.257 1.00 93.88 105 PRO A O 1
ATOM 840 N N . ASP A 1 106 ? 15.987 10.432 11.719 1.00 93.50 106 ASP A N 1
ATOM 841 C CA . ASP A 1 106 ? 16.893 10.104 10.624 1.00 93.50 106 ASP A CA 1
ATOM 842 C C . ASP A 1 106 ? 16.231 10.285 9.252 1.00 93.50 106 ASP A C 1
ATOM 844 O O . ASP A 1 106 ? 15.266 9.612 8.894 1.00 93.50 106 ASP A O 1
ATOM 848 N N . LYS A 1 107 ? 16.795 11.196 8.457 1.00 94.81 107 LYS A N 1
ATOM 849 C CA . LYS A 1 107 ? 16.296 11.554 7.122 1.00 94.81 107 LYS A CA 1
ATOM 850 C C . LYS A 1 107 ? 17.063 10.904 5.979 1.00 94.81 107 LYS A C 1
ATOM 852 O O . LYS A 1 107 ? 16.805 11.226 4.822 1.00 94.81 107 LYS A O 1
ATOM 857 N N . ARG A 1 108 ? 18.013 10.015 6.287 1.00 96.88 108 ARG A N 1
ATOM 858 C CA . ARG A 1 108 ? 18.840 9.346 5.276 1.00 96.88 108 ARG A CA 1
ATOM 859 C C . ARG A 1 108 ? 18.039 8.395 4.386 1.00 96.88 108 ARG A C 1
ATOM 861 O O . ARG A 1 108 ? 18.441 8.173 3.250 1.00 96.88 108 ARG A O 1
ATOM 868 N N . LEU A 1 109 ? 16.935 7.837 4.883 1.00 97.19 109 LEU A N 1
ATOM 869 C CA . LEU A 1 109 ? 16.019 7.048 4.062 1.00 97.19 109 LEU A CA 1
ATOM 870 C C . LEU A 1 109 ? 15.182 7.966 3.168 1.00 97.19 109 LEU A C 1
ATOM 872 O O . LEU A 1 109 ? 14.587 8.928 3.660 1.00 97.19 109 LEU A O 1
ATOM 876 N N . VAL A 1 110 ? 15.118 7.632 1.878 1.00 97.19 110 VAL A N 1
ATOM 877 C CA . VAL A 1 110 ? 14.198 8.229 0.908 1.00 97.19 110 VAL A CA 1
ATOM 878 C C . VAL A 1 110 ? 13.135 7.193 0.560 1.00 97.19 110 VAL A C 1
ATOM 880 O O . VAL A 1 110 ? 13.409 6.256 -0.185 1.00 97.19 110 VAL A O 1
ATOM 883 N N . THR A 1 111 ? 11.945 7.318 1.145 1.00 96.25 111 THR A N 1
ATOM 884 C CA . THR A 1 111 ? 10.848 6.355 0.970 1.00 96.25 111 THR A CA 1
ATOM 885 C C . THR A 1 111 ? 9.503 6.991 1.297 1.00 96.25 111 THR A C 1
ATOM 887 O O . THR A 1 111 ? 9.418 7.931 2.085 1.00 96.25 111 THR A O 1
ATOM 890 N N . ASP A 1 112 ? 8.448 6.418 0.739 1.00 95.06 112 ASP A N 1
ATOM 891 C CA . ASP A 1 112 ? 7.072 6.615 1.186 1.00 95.06 112 ASP A CA 1
ATOM 892 C C . ASP A 1 112 ? 6.622 5.332 1.903 1.00 95.06 112 ASP A C 1
ATOM 894 O O . ASP A 1 112 ? 7.149 4.254 1.617 1.00 95.06 112 ASP A O 1
ATOM 898 N N . GLY A 1 113 ? 5.651 5.400 2.816 1.00 93.94 113 GLY A N 1
ATOM 899 C CA . GLY A 1 113 ? 5.140 4.190 3.471 1.00 93.94 113 GLY A CA 1
ATOM 900 C C . GLY A 1 113 ? 4.337 3.275 2.542 1.00 93.94 113 GLY A C 1
ATOM 901 O O . GLY A 1 113 ? 4.114 2.122 2.893 1.00 93.94 113 GLY A O 1
ATOM 902 N N . GLY A 1 114 ? 3.900 3.756 1.373 1.00 95.06 114 GLY A N 1
ATOM 903 C CA . GLY A 1 114 ? 3.248 2.922 0.356 1.00 95.06 114 GLY A CA 1
ATOM 904 C C . GLY A 1 114 ? 4.234 2.009 -0.377 1.00 95.06 114 GLY A C 1
ATOM 905 O O . GLY A 1 114 ? 3.851 0.959 -0.895 1.00 95.06 114 GLY A O 1
ATOM 906 N N . ASP A 1 115 ? 5.523 2.365 -0.377 1.00 96.69 115 ASP A N 1
ATOM 907 C CA . ASP A 1 115 ? 6.575 1.574 -1.023 1.00 96.69 115 ASP A CA 1
ATOM 908 C C . ASP A 1 115 ? 7.198 0.517 -0.098 1.00 96.69 115 ASP A C 1
ATOM 910 O O . ASP A 1 115 ? 8.243 -0.057 -0.406 1.00 96.69 115 ASP A O 1
ATOM 914 N N . GLU A 1 116 ? 6.536 0.224 1.026 1.00 95.56 116 GLU A N 1
ATOM 915 C CA . GLU A 1 116 ? 6.842 -0.918 1.879 1.00 95.56 116 GLU A CA 1
ATOM 916 C C . GLU A 1 116 ? 5.577 -1.669 2.308 1.00 95.56 116 GLU A C 1
ATOM 918 O O . GLU A 1 116 ? 4.510 -1.103 2.565 1.00 95.56 116 GLU A O 1
ATOM 923 N N . VAL A 1 117 ? 5.712 -2.985 2.413 1.00 96.00 117 VAL A N 1
ATOM 924 C CA . VAL A 1 117 ? 4.758 -3.843 3.109 1.00 96.00 117 VAL A CA 1
ATOM 925 C C . VAL A 1 117 ? 5.531 -4.907 3.865 1.00 96.00 117 VAL A C 1
ATOM 927 O O . VAL A 1 117 ? 6.632 -5.295 3.490 1.00 96.00 117 VAL A O 1
ATOM 930 N N . SER A 1 118 ? 4.952 -5.414 4.942 1.00 94.56 118 SER A N 1
ATOM 931 C CA . SER A 1 118 ? 5.706 -6.179 5.925 1.00 94.56 118 SER A CA 1
ATOM 932 C C . SER A 1 118 ? 4.908 -7.364 6.457 1.00 94.56 118 SER A C 1
ATOM 934 O O . SER A 1 118 ? 3.705 -7.242 6.689 1.00 94.56 118 SER A O 1
ATOM 936 N N . ASN A 1 119 ? 5.588 -8.483 6.713 1.00 93.94 119 ASN A N 1
ATOM 937 C CA . ASN A 1 119 ? 5.102 -9.543 7.604 1.00 93.94 119 ASN A CA 1
ATOM 938 C C . ASN A 1 119 ? 5.965 -9.572 8.885 1.00 93.94 119 ASN A C 1
ATOM 940 O O . ASN A 1 119 ? 6.704 -8.619 9.155 1.00 93.94 119 ASN A O 1
ATOM 944 N N . ARG A 1 120 ? 5.867 -10.628 9.708 1.00 90.69 120 ARG A N 1
ATOM 945 C CA . ARG A 1 120 ? 6.668 -10.719 10.946 1.00 90.69 120 ARG A CA 1
ATOM 946 C C . ARG A 1 120 ? 8.134 -11.082 10.702 1.00 90.69 120 ARG A C 1
ATOM 948 O O . ARG A 1 120 ? 8.947 -10.910 11.602 1.00 90.69 120 ARG A O 1
ATOM 955 N N . ARG A 1 121 ? 8.471 -11.6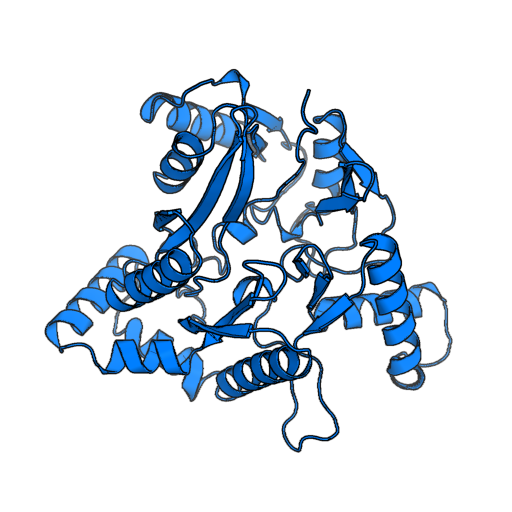22 9.529 1.00 92.75 121 ARG A N 1
ATOM 956 C CA . ARG A 1 121 ? 9.809 -12.137 9.203 1.00 92.75 121 ARG A CA 1
ATOM 957 C C . ARG A 1 121 ? 10.672 -11.119 8.473 1.00 92.75 121 ARG A C 1
ATOM 959 O O . ARG A 1 121 ? 11.875 -11.095 8.697 1.00 92.75 121 ARG A O 1
ATOM 966 N N . GLU A 1 122 ? 10.076 -10.314 7.602 1.00 95.81 122 GLU A N 1
ATOM 967 C CA . GLU A 1 122 ? 10.801 -9.380 6.744 1.00 95.81 122 GLU A CA 1
ATOM 968 C C . GLU A 1 122 ? 9.917 -8.239 6.224 1.00 95.81 122 GLU A C 1
ATOM 970 O O . GLU A 1 122 ? 8.686 -8.247 6.354 1.00 95.81 122 GLU A O 1
ATOM 975 N N . THR A 1 123 ? 10.579 -7.228 5.664 1.00 97.00 123 THR A N 1
ATOM 976 C CA . THR A 1 123 ? 9.939 -6.146 4.917 1.00 97.00 123 THR A CA 1
ATOM 977 C C . THR A 1 123 ? 10.175 -6.351 3.431 1.00 97.00 123 THR A C 1
ATOM 979 O O . THR A 1 123 ? 11.305 -6.546 2.988 1.00 97.00 123 THR A O 1
ATOM 982 N N . PHE A 1 124 ? 9.110 -6.236 2.652 1.00 98.12 124 PHE A N 1
ATOM 983 C CA . PHE A 1 124 ? 9.170 -6.081 1.210 1.00 98.12 124 PHE A CA 1
ATOM 984 C C . PHE A 1 124 ? 9.262 -4.587 0.912 1.00 98.12 124 PHE A C 1
ATOM 986 O O . PHE A 1 124 ? 8.442 -3.813 1.401 1.00 98.12 124 PHE A O 1
ATOM 993 N N . LEU A 1 125 ? 10.274 -4.185 0.153 1.00 98.00 125 LEU A N 1
ATOM 994 C CA . LEU A 1 125 ? 10.583 -2.793 -0.161 1.00 98.00 125 LEU A CA 1
ATOM 995 C C . LEU A 1 125 ? 10.609 -2.614 -1.677 1.00 98.00 125 LEU A C 1
ATOM 997 O O . LEU A 1 125 ? 11.234 -3.409 -2.382 1.00 98.00 125 LEU A O 1
ATOM 1001 N N . GLY A 1 126 ? 9.968 -1.566 -2.183 1.00 98.00 126 GLY A N 1
ATOM 1002 C CA . GLY A 1 126 ? 10.057 -1.216 -3.593 1.00 98.00 126 GLY A CA 1
ATOM 1003 C C . GLY A 1 126 ? 11.476 -0.815 -3.991 1.00 98.00 126 GLY A C 1
ATOM 1004 O O . GLY A 1 126 ? 12.208 -0.148 -3.253 1.00 98.00 126 GLY A O 1
ATOM 1005 N N . TYR A 1 127 ? 11.892 -1.232 -5.186 1.00 97.44 127 TYR A N 1
ATOM 1006 C CA . TYR A 1 127 ? 13.206 -0.882 -5.722 1.00 97.44 127 TYR A CA 1
ATOM 1007 C C . TYR A 1 127 ? 13.404 0.639 -5.840 1.00 97.44 127 TYR A C 1
ATOM 1009 O O . TYR A 1 127 ? 14.523 1.122 -5.669 1.00 97.44 127 TYR A O 1
ATOM 1017 N N . THR A 1 128 ? 12.335 1.412 -6.059 1.00 96.56 128 THR A N 1
ATOM 1018 C CA . THR A 1 128 ? 12.406 2.878 -6.128 1.00 96.56 128 THR A CA 1
ATOM 1019 C C . THR A 1 128 ? 12.905 3.489 -4.820 1.00 96.56 128 THR A C 1
ATOM 1021 O O . THR A 1 128 ? 13.876 4.250 -4.861 1.00 96.56 128 THR A O 1
ATOM 1024 N N . SER A 1 129 ? 12.338 3.118 -3.668 1.00 97.50 129 SER A N 1
ATOM 1025 C CA . SER A 1 129 ? 12.841 3.566 -2.361 1.00 97.50 129 SER A CA 1
ATOM 1026 C C . SER A 1 129 ? 14.300 3.180 -2.118 1.00 97.50 129 SER A C 1
ATOM 1028 O O . SER A 1 129 ? 15.092 3.990 -1.624 1.00 97.50 129 SER A O 1
ATOM 1030 N N . LEU A 1 130 ? 14.697 1.962 -2.507 1.00 98.12 130 LEU A N 1
ATOM 1031 C CA . LEU A 1 130 ? 16.088 1.523 -2.386 1.00 98.12 130 LEU A CA 1
ATOM 1032 C C . LEU A 1 130 ? 17.032 2.392 -3.228 1.00 98.12 130 LEU A C 1
ATOM 1034 O O . LEU A 1 130 ? 18.041 2.882 -2.719 1.00 98.12 130 LEU A O 1
ATOM 1038 N N . TYR A 1 131 ? 16.696 2.588 -4.503 1.00 97.62 131 TYR A N 1
ATOM 1039 C CA . TYR A 1 131 ? 17.499 3.348 -5.453 1.00 97.62 131 TYR A CA 1
ATOM 1040 C C . TYR A 1 131 ? 17.642 4.814 -5.031 1.00 97.62 131 TYR A C 1
ATOM 1042 O O . TYR A 1 131 ? 18.754 5.341 -4.981 1.00 97.62 131 TYR A O 1
ATOM 1050 N N . LEU A 1 132 ? 16.533 5.470 -4.671 1.00 97.62 132 LEU A N 1
ATOM 1051 C CA . LEU A 1 132 ? 16.546 6.872 -4.247 1.00 97.62 132 LEU A CA 1
ATOM 1052 C C . LEU A 1 132 ? 17.318 7.062 -2.939 1.00 97.62 132 LEU A C 1
ATOM 1054 O O . LEU A 1 132 ? 18.070 8.027 -2.804 1.00 97.62 132 LEU A O 1
ATOM 1058 N N . THR A 1 133 ? 17.199 6.121 -2.001 1.00 98.44 133 THR A N 1
ATOM 1059 C CA . THR A 1 133 ? 18.003 6.128 -0.773 1.00 98.44 133 THR A CA 1
ATOM 1060 C C . THR A 1 133 ? 19.489 5.961 -1.088 1.00 98.44 133 THR A C 1
ATOM 1062 O O . THR A 1 133 ? 20.316 6.692 -0.548 1.00 98.44 133 THR A O 1
ATOM 1065 N N . ALA A 1 134 ? 19.852 5.042 -1.985 1.00 98.50 134 ALA A N 1
ATOM 1066 C CA . ALA A 1 134 ? 21.238 4.833 -2.399 1.00 98.50 134 ALA A CA 1
ATOM 1067 C C . ALA A 1 134 ? 21.843 6.096 -3.025 1.00 98.50 134 ALA A C 1
ATOM 1069 O O . ALA A 1 134 ? 22.944 6.503 -2.646 1.00 98.50 134 ALA A O 1
ATOM 1070 N N . GLN A 1 135 ? 21.101 6.746 -3.923 1.00 98.25 135 GLN A N 1
ATOM 1071 C CA . GLN A 1 135 ? 21.503 8.012 -4.529 1.00 98.25 135 GLN A CA 1
ATOM 1072 C C . GLN A 1 135 ? 21.660 9.113 -3.472 1.00 98.25 135 GLN A C 1
ATOM 1074 O O . GLN A 1 135 ? 22.673 9.807 -3.444 1.00 98.25 135 GLN A O 1
ATOM 1079 N N . HIS A 1 136 ? 20.709 9.229 -2.546 1.00 97.88 136 HIS A N 1
ATOM 1080 C CA . HIS A 1 136 ? 20.769 10.229 -1.486 1.00 97.88 136 HIS A CA 1
ATOM 1081 C C . HIS A 1 136 ? 21.968 10.028 -0.549 1.00 97.88 136 HIS A C 1
ATOM 1083 O O . HIS A 1 136 ? 22.659 10.986 -0.206 1.00 97.88 136 HIS A O 1
ATOM 1089 N N . LEU A 1 137 ? 22.264 8.783 -0.168 1.00 98.38 137 LEU A N 1
ATOM 1090 C CA . LEU A 1 137 ? 23.436 8.447 0.642 1.00 98.38 137 LEU A CA 1
ATOM 1091 C C . LEU A 1 137 ? 24.750 8.763 -0.082 1.00 98.38 137 LEU A C 1
ATOM 1093 O O . LEU A 1 137 ? 25.687 9.261 0.549 1.00 98.38 137 LEU A O 1
ATOM 1097 N N . HIS A 1 138 ? 24.815 8.496 -1.388 1.00 98.31 138 HIS A N 1
ATOM 1098 C CA . HIS A 1 138 ? 25.945 8.892 -2.223 1.00 98.31 138 HIS A CA 1
ATOM 1099 C C . HIS A 1 138 ? 26.138 10.413 -2.186 1.00 98.31 138 HIS A C 1
ATOM 1101 O O . HIS A 1 138 ? 27.233 10.882 -1.863 1.00 98.31 138 HIS A O 1
ATOM 1107 N N . ASP A 1 139 ? 25.074 11.181 -2.415 1.00 97.06 139 ASP A N 1
ATOM 1108 C CA . ASP A 1 139 ? 25.128 12.644 -2.450 1.00 97.06 139 ASP A CA 1
ATOM 1109 C C . ASP A 1 139 ? 25.547 13.237 -1.096 1.00 97.06 139 ASP A C 1
ATOM 1111 O O . ASP A 1 139 ? 26.404 14.123 -1.035 1.00 97.06 139 ASP A O 1
ATOM 1115 N N . LEU A 1 140 ? 25.021 12.697 0.010 1.00 96.88 140 LEU A N 1
ATOM 1116 C CA . LEU A 1 140 ? 25.405 13.098 1.367 1.00 96.88 140 LEU A CA 1
ATOM 1117 C C . LEU A 1 140 ? 26.866 12.779 1.707 1.00 96.88 140 LEU A C 1
ATOM 1119 O O . LEU A 1 140 ? 27.452 13.439 2.566 1.00 96.88 140 LEU A O 1
ATOM 1123 N N . SER A 1 141 ? 27.466 11.776 1.063 1.00 96.94 141 SER A N 1
ATOM 1124 C CA . SER A 1 141 ? 28.853 11.388 1.335 1.00 96.94 141 SER A CA 1
ATOM 1125 C C . SER A 1 141 ? 29.888 12.357 0.755 1.00 96.94 141 SER A C 1
ATOM 1127 O O . SER A 1 141 ? 31.052 12.317 1.156 1.00 96.94 141 SER A O 1
ATOM 1129 N N . GLY A 1 142 ? 29.486 13.220 -0.187 1.00 95.31 142 GLY A N 1
ATOM 1130 C CA . GLY A 1 142 ? 30.406 14.084 -0.928 1.00 95.31 142 GLY A CA 1
ATOM 1131 C C . GLY A 1 142 ? 31.353 13.314 -1.859 1.00 95.31 142 GLY A C 1
ATOM 1132 O O . GLY A 1 142 ? 32.440 13.813 -2.170 1.00 95.31 142 GLY A O 1
ATOM 1133 N N . ALA A 1 143 ? 30.976 12.096 -2.270 1.00 93.25 143 ALA A N 1
ATOM 1134 C CA . ALA A 1 143 ? 31.719 11.305 -3.243 1.00 93.25 143 ALA A CA 1
ATOM 1135 C C . ALA A 1 143 ? 31.951 12.106 -4.536 1.00 93.25 143 ALA A C 1
ATOM 1137 O O . ALA A 1 143 ? 31.093 12.854 -5.002 1.00 93.25 143 ALA A O 1
ATOM 1138 N N . LYS A 1 144 ? 33.159 11.982 -5.095 1.00 94.38 144 LYS A N 1
ATOM 1139 C CA . LYS A 1 144 ? 33.553 12.671 -6.339 1.00 94.38 144 LYS A CA 1
ATOM 1140 C C . LYS A 1 144 ? 33.289 11.832 -7.590 1.00 94.38 144 LYS A C 1
ATOM 1142 O O . LYS A 1 144 ? 33.359 12.362 -8.695 1.00 94.38 144 LYS A O 1
ATOM 1147 N N . THR A 1 145 ? 33.085 10.533 -7.407 1.00 94.81 145 THR A N 1
ATOM 1148 C CA . THR A 1 145 ? 32.681 9.573 -8.435 1.00 94.81 145 THR A CA 1
ATOM 1149 C C . THR A 1 145 ? 31.208 9.772 -8.778 1.00 94.81 145 THR A C 1
ATOM 1151 O O . THR A 1 145 ? 30.479 10.446 -8.050 1.00 94.81 145 THR A O 1
ATOM 1154 N N . SER A 1 146 ? 30.766 9.259 -9.929 1.00 96.31 146 SER A N 1
ATOM 1155 C CA . SER A 1 146 ? 29.339 9.291 -10.240 1.00 96.31 146 SER A CA 1
ATOM 1156 C C . SER A 1 146 ? 28.621 8.167 -9.492 1.00 96.31 146 SER A C 1
ATOM 1158 O O . SER A 1 146 ? 29.164 7.073 -9.340 1.00 96.31 146 SER A O 1
ATOM 1160 N N . PHE A 1 147 ? 27.367 8.401 -9.093 1.00 95.75 147 PHE A N 1
ATOM 1161 C CA . PHE A 1 147 ? 26.538 7.360 -8.478 1.00 95.75 147 PHE A CA 1
ATOM 1162 C C . PHE A 1 147 ? 26.468 6.094 -9.346 1.00 95.75 147 PHE A C 1
ATOM 1164 O O . PHE A 1 147 ? 26.505 4.989 -8.818 1.00 95.75 147 PHE A O 1
ATOM 1171 N N . LYS A 1 148 ? 26.431 6.247 -10.678 1.00 95.44 148 LYS A N 1
ATOM 1172 C CA . LYS A 1 148 ? 26.370 5.125 -11.626 1.00 95.44 148 LYS A CA 1
ATOM 1173 C C . LYS A 1 148 ? 27.620 4.246 -11.620 1.00 95.44 148 LYS A C 1
ATOM 1175 O O . LYS A 1 148 ? 27.492 3.045 -11.829 1.00 95.44 148 LYS A O 1
ATOM 1180 N N . ASP A 1 149 ? 28.792 4.801 -11.318 1.00 95.88 149 ASP A N 1
ATOM 1181 C CA . ASP A 1 149 ? 30.036 4.021 -11.226 1.00 95.88 149 ASP A CA 1
ATOM 1182 C C . ASP A 1 149 ? 30.079 3.141 -9.964 1.00 95.88 149 ASP A C 1
ATOM 1184 O O . ASP A 1 149 ? 30.780 2.130 -9.924 1.00 95.88 149 ASP A O 1
ATOM 1188 N N . GLU A 1 150 ? 29.323 3.511 -8.927 1.00 95.94 150 GLU A N 1
ATOM 1189 C CA . GLU A 1 150 ? 29.324 2.857 -7.613 1.00 95.94 150 GLU A CA 1
ATOM 1190 C C . GLU A 1 150 ? 27.940 2.334 -7.194 1.00 95.94 150 GLU A C 1
ATOM 1192 O O . GLU A 1 150 ? 27.731 2.011 -6.022 1.00 95.94 150 GLU A O 1
ATOM 1197 N N . GLU A 1 151 ? 26.995 2.239 -8.132 1.00 95.81 151 GLU A N 1
ATOM 1198 C CA . GLU A 1 151 ? 25.569 2.036 -7.849 1.00 95.81 151 GLU A CA 1
ATOM 1199 C C . GLU A 1 151 ? 25.333 0.832 -6.928 1.00 95.81 151 GLU A C 1
ATOM 1201 O O . GLU A 1 151 ? 24.718 0.968 -5.871 1.00 95.81 151 GLU A O 1
ATOM 1206 N N . ASN A 1 152 ? 25.930 -0.320 -7.244 1.00 96.12 152 ASN A N 1
ATOM 1207 C CA . ASN A 1 152 ? 25.802 -1.538 -6.439 1.00 96.12 152 ASN A CA 1
ATOM 1208 C C . ASN A 1 152 ? 26.288 -1.362 -4.993 1.00 96.12 152 ASN A C 1
ATOM 1210 O O . ASN A 1 152 ? 25.663 -1.864 -4.059 1.00 96.12 152 ASN A O 1
ATOM 1214 N N . THR A 1 153 ? 27.381 -0.627 -4.784 1.00 97.50 153 THR A N 1
ATOM 1215 C CA . THR A 1 153 ? 27.908 -0.351 -3.439 1.00 97.50 153 THR A CA 1
ATOM 1216 C C . THR A 1 153 ? 26.911 0.469 -2.627 1.00 97.50 153 THR A C 1
ATOM 1218 O O . THR A 1 153 ? 26.690 0.197 -1.445 1.00 97.50 153 THR A O 1
ATOM 1221 N N . TRP A 1 154 ? 26.293 1.471 -3.249 1.00 98.31 154 TRP A N 1
ATOM 1222 C CA . TRP A 1 154 ? 25.326 2.335 -2.583 1.00 98.31 154 TRP A CA 1
ATOM 1223 C C . TRP A 1 154 ? 23.973 1.658 -2.378 1.00 98.31 154 TRP A C 1
ATOM 1225 O O . TRP A 1 154 ? 23.378 1.849 -1.319 1.00 98.31 154 TRP A O 1
ATOM 1235 N N . LEU A 1 155 ? 23.533 0.799 -3.302 1.00 98.19 155 LEU A N 1
ATOM 1236 C CA . LEU A 1 155 ? 22.351 -0.049 -3.119 1.00 98.19 155 LEU A CA 1
ATOM 1237 C C . LEU A 1 155 ? 22.518 -0.983 -1.911 1.00 98.19 155 LEU A C 1
ATOM 1239 O O . LEU A 1 155 ? 21.611 -1.089 -1.088 1.00 98.19 155 LEU A O 1
ATOM 1243 N N . LEU A 1 156 ? 23.694 -1.600 -1.736 1.00 98.19 156 LEU A N 1
ATOM 1244 C CA . LEU A 1 156 ? 23.982 -2.432 -0.560 1.00 98.19 156 LEU A CA 1
ATOM 1245 C C . LEU A 1 156 ? 23.955 -1.623 0.747 1.00 98.19 156 LEU A C 1
ATOM 1247 O O . LEU A 1 156 ? 23.387 -2.081 1.738 1.00 98.19 156 LEU A O 1
ATOM 1251 N N . LYS A 1 157 ? 24.521 -0.408 0.754 1.00 98.44 157 LYS A N 1
ATOM 1252 C CA . LYS A 1 157 ? 24.473 0.493 1.920 1.00 98.44 157 LYS A CA 1
ATOM 1253 C C . LYS A 1 157 ? 23.049 0.946 2.246 1.00 98.44 157 LYS A C 1
ATOM 1255 O O . LYS A 1 157 ? 22.679 0.967 3.415 1.00 98.44 157 LYS A O 1
ATOM 1260 N N . ALA A 1 158 ? 22.260 1.293 1.230 1.00 98.62 158 ALA A N 1
ATOM 1261 C CA . ALA A 1 158 ? 20.864 1.677 1.397 1.00 98.62 158 ALA A CA 1
ATOM 1262 C C . ALA A 1 158 ? 20.046 0.525 1.982 1.00 98.62 158 ALA A C 1
ATOM 1264 O O . ALA A 1 158 ? 19.340 0.722 2.966 1.00 98.62 158 ALA A O 1
ATOM 1265 N N . ARG A 1 159 ? 20.205 -0.691 1.444 1.00 98.56 159 ARG A N 1
ATOM 1266 C CA . ARG A 1 159 ? 19.545 -1.886 1.978 1.00 98.56 159 ARG A CA 1
ATOM 1267 C C . ARG A 1 159 ? 19.914 -2.125 3.441 1.00 98.56 159 ARG A C 1
ATOM 1269 O O . ARG A 1 159 ? 19.016 -2.332 4.247 1.00 98.56 159 ARG A O 1
ATOM 1276 N N . ALA A 1 160 ? 21.200 -2.054 3.785 1.00 98.44 160 ALA A N 1
ATOM 1277 C CA . ALA A 1 160 ? 21.651 -2.225 5.165 1.00 98.44 160 ALA A CA 1
ATOM 1278 C C . ALA A 1 160 ? 21.035 -1.176 6.108 1.00 98.44 160 ALA A C 1
ATOM 1280 O O . ALA A 1 160 ? 20.647 -1.514 7.222 1.00 98.44 160 ALA A O 1
ATOM 1281 N N . LEU A 1 161 ? 20.886 0.074 5.654 1.00 98.06 161 LEU A N 1
ATOM 1282 C CA . LEU A 1 161 ? 20.212 1.119 6.424 1.00 98.06 161 LEU A CA 1
ATOM 1283 C C . LEU A 1 161 ? 18.711 0.831 6.599 1.00 98.06 161 LEU A C 1
ATOM 1285 O O . LEU A 1 161 ? 18.186 1.028 7.690 1.00 98.06 161 LEU A O 1
ATOM 1289 N N . PHE A 1 162 ? 18.014 0.343 5.569 1.00 97.88 162 PHE A N 1
ATOM 1290 C CA . PHE A 1 162 ? 16.623 -0.096 5.719 1.00 97.88 162 PHE A CA 1
ATOM 1291 C C . PHE A 1 162 ? 16.499 -1.266 6.703 1.00 97.88 162 PHE A C 1
ATOM 1293 O O . PHE A 1 162 ? 15.632 -1.228 7.568 1.00 97.88 162 PHE A O 1
ATOM 1300 N N . GLU A 1 163 ? 17.374 -2.272 6.620 1.00 97.12 163 GLU A N 1
ATOM 1301 C CA . GLU A 1 163 ? 17.384 -3.420 7.540 1.00 97.12 163 GLU A CA 1
ATOM 1302 C C . GLU A 1 163 ? 17.669 -2.989 8.990 1.00 97.12 163 GLU A C 1
ATOM 1304 O O . GLU A 1 163 ? 16.993 -3.451 9.911 1.00 97.12 163 GLU A O 1
ATOM 1309 N N . GLU A 1 164 ? 18.604 -2.051 9.194 1.00 95.50 164 GLU A N 1
ATOM 1310 C CA . GLU A 1 164 ? 18.879 -1.420 10.492 1.00 95.50 164 GLU A CA 1
ATOM 1311 C C . GLU A 1 164 ? 17.628 -0.725 11.042 1.00 95.50 164 GLU A C 1
ATOM 1313 O O . GLU A 1 164 ? 17.233 -0.971 12.181 1.00 95.50 164 GLU A O 1
ATOM 1318 N N . LYS A 1 165 ? 16.988 0.125 10.231 1.00 94.38 165 LYS A N 1
ATOM 1319 C CA . LYS A 1 165 ? 15.830 0.920 10.657 1.00 94.38 165 LYS A CA 1
ATOM 1320 C C . LYS A 1 165 ? 14.595 0.071 10.896 1.00 94.38 165 LYS A C 1
ATOM 1322 O O . LYS A 1 165 ? 13.885 0.296 11.867 1.00 94.38 165 LYS A O 1
ATOM 1327 N N . TYR A 1 166 ? 14.335 -0.904 10.036 1.00 93.06 166 TYR A N 1
ATOM 1328 C CA . TYR A 1 166 ? 13.156 -1.761 10.132 1.00 93.06 166 TYR A CA 1
ATOM 1329 C C . TYR A 1 166 ? 13.319 -2.892 11.150 1.00 93.06 166 TYR A C 1
ATOM 1331 O O . TYR A 1 166 ? 12.320 -3.502 11.529 1.00 93.06 166 TYR A O 1
ATOM 1339 N N . GLY A 1 167 ? 14.550 -3.190 11.579 1.00 92.94 167 GLY A N 1
ATOM 1340 C CA . GLY A 1 167 ? 14.844 -4.263 12.529 1.00 92.94 167 GLY A CA 1
ATOM 1341 C C . GLY A 1 167 ? 14.606 -5.668 11.968 1.00 92.94 167 GLY A C 1
ATOM 1342 O O . GLY A 1 167 ? 14.430 -6.613 12.736 1.00 92.94 167 GLY A O 1
ATOM 1343 N N . LYS A 1 168 ? 14.563 -5.816 10.639 1.00 93.00 168 LYS A N 1
ATOM 1344 C CA . LYS A 1 168 ? 14.283 -7.079 9.942 1.00 93.00 168 LYS A CA 1
ATOM 1345 C C . LYS A 1 168 ? 14.930 -7.109 8.557 1.00 93.00 168 LYS A C 1
ATOM 1347 O O . LYS A 1 168 ? 15.199 -6.045 7.998 1.00 93.00 168 LYS A O 1
ATOM 1352 N N . PRO A 1 169 ? 15.159 -8.307 7.990 1.00 96.81 169 PRO A N 1
ATOM 1353 C CA . PRO A 1 169 ? 15.614 -8.450 6.613 1.00 96.81 169 PRO A CA 1
ATOM 1354 C C . PRO A 1 169 ? 14.717 -7.706 5.621 1.00 96.81 169 PRO A C 1
ATOM 1356 O O . PRO A 1 169 ? 13.503 -7.604 5.823 1.00 96.81 169 PRO A O 1
ATOM 1359 N N . VAL A 1 170 ? 15.322 -7.227 4.533 1.00 97.81 170 VAL A N 1
ATOM 1360 C CA . VAL A 1 170 ? 14.613 -6.544 3.447 1.00 97.81 170 VAL A CA 1
ATOM 1361 C C . VAL A 1 170 ? 14.690 -7.364 2.164 1.00 97.81 170 VAL A C 1
ATOM 1363 O O . VAL A 1 170 ? 15.777 -7.689 1.678 1.00 97.81 170 VAL A O 1
ATOM 1366 N N . THR A 1 171 ? 13.529 -7.645 1.576 1.00 97.81 171 THR A N 1
ATOM 1367 C CA . THR A 1 171 ? 13.400 -8.139 0.203 1.00 97.81 171 THR A CA 1
ATOM 1368 C C . THR A 1 171 ? 13.000 -7.005 -0.719 1.00 97.81 171 THR A C 1
ATOM 1370 O O . THR A 1 171 ? 11.986 -6.348 -0.516 1.00 97.81 171 THR A O 1
ATOM 1373 N N . VAL A 1 172 ? 13.793 -6.803 -1.765 1.00 97.81 172 VAL A N 1
ATOM 1374 C CA . VAL A 1 172 ? 13.561 -5.765 -2.768 1.00 97.81 172 VAL A CA 1
ATOM 1375 C C . VAL A 1 172 ? 12.629 -6.305 -3.851 1.00 97.81 172 VAL A C 1
ATOM 1377 O O . VAL A 1 172 ? 12.849 -7.408 -4.345 1.00 97.81 172 VAL A O 1
ATOM 1380 N N . ILE A 1 173 ? 11.607 -5.534 -4.214 1.00 97.56 173 ILE A N 1
ATOM 1381 C CA . ILE A 1 173 ? 10.585 -5.878 -5.211 1.00 97.56 173 ILE A CA 1
ATOM 1382 C C . ILE A 1 173 ? 10.680 -4.916 -6.401 1.00 97.56 173 ILE A C 1
ATOM 1384 O O . ILE A 1 173 ? 10.839 -3.709 -6.212 1.00 97.56 173 ILE A O 1
ATOM 1388 N N . GLY A 1 174 ? 10.563 -5.440 -7.626 1.00 94.12 174 GLY A N 1
ATOM 1389 C CA . GLY A 1 174 ? 10.633 -4.646 -8.859 1.00 94.12 174 GLY A CA 1
ATOM 1390 C C . GLY A 1 174 ? 12.041 -4.195 -9.264 1.00 94.12 174 GLY A C 1
ATOM 1391 O O . GLY A 1 174 ? 12.171 -3.174 -9.936 1.00 94.12 174 GLY A O 1
ATOM 1392 N N . ALA A 1 175 ? 13.080 -4.908 -8.817 1.00 91.56 175 ALA A N 1
ATOM 1393 C CA . ALA A 1 175 ? 14.449 -4.725 -9.293 1.00 91.56 175 ALA A CA 1
ATOM 1394 C C . ALA A 1 175 ? 14.706 -5.586 -10.539 1.00 91.56 175 ALA A C 1
ATOM 1396 O O . ALA A 1 175 ? 14.282 -6.743 -10.565 1.00 91.56 175 ALA A O 1
ATOM 1397 N N . ASP A 1 176 ? 15.438 -5.023 -11.499 1.00 90.69 176 ASP A N 1
ATOM 1398 C CA . ASP A 1 176 ? 15.930 -5.702 -12.704 1.00 90.69 176 ASP A CA 1
ATOM 1399 C C . ASP A 1 176 ? 16.759 -6.948 -12.351 1.00 90.69 176 ASP A C 1
ATOM 1401 O O . ASP A 1 176 ? 17.635 -6.888 -11.476 1.00 90.69 176 ASP A O 1
ATOM 1405 N N . ASP A 1 177 ? 16.489 -8.067 -13.019 1.00 86.31 177 ASP A N 1
ATOM 1406 C CA . ASP A 1 177 ? 17.344 -9.247 -13.039 1.00 86.31 177 ASP A CA 1
ATOM 1407 C C . ASP A 1 177 ? 18.166 -9.231 -14.333 1.00 86.31 177 ASP A C 1
ATOM 1409 O O . ASP A 1 177 ? 17.705 -9.684 -15.377 1.00 86.31 177 ASP A O 1
ATOM 1413 N N . PRO A 1 178 ? 19.441 -8.808 -14.294 1.00 85.81 178 PRO A N 1
ATOM 1414 C CA . PRO A 1 178 ? 20.260 -8.720 -15.500 1.00 85.81 178 PRO A CA 1
ATOM 1415 C C . PRO A 1 178 ? 20.565 -10.091 -16.134 1.00 85.81 178 PRO A C 1
ATOM 1417 O O . PRO A 1 178 ? 21.281 -10.159 -17.137 1.00 85.81 178 PRO A O 1
ATOM 1420 N N . THR A 1 179 ? 20.109 -11.197 -15.530 1.00 85.44 179 THR A N 1
ATOM 1421 C CA . THR A 1 179 ? 20.202 -12.544 -16.099 1.00 85.44 179 THR A CA 1
ATOM 1422 C C . THR A 1 179 ? 19.016 -12.906 -16.997 1.00 85.44 179 THR A C 1
ATOM 1424 O O . THR A 1 179 ? 19.113 -13.883 -17.748 1.00 85.44 179 THR A O 1
ATOM 1427 N N . THR A 1 180 ? 17.933 -12.125 -16.980 1.00 80.75 180 THR A N 1
ATOM 1428 C CA . THR A 1 180 ? 16.800 -12.258 -17.899 1.00 80.75 180 THR A CA 1
ATOM 1429 C C . THR A 1 180 ? 16.996 -11.330 -19.115 1.00 80.75 180 THR A C 1
ATOM 1431 O O . THR A 1 180 ? 17.786 -10.384 -19.087 1.00 80.75 180 THR A O 1
ATOM 1434 N N . PRO A 1 181 ? 16.362 -11.627 -20.264 1.00 82.19 181 PRO A N 1
ATOM 1435 C CA . PRO A 1 181 ? 16.438 -10.765 -21.445 1.00 82.19 181 PRO A CA 1
ATOM 1436 C C . PRO A 1 181 ? 15.489 -9.555 -21.389 1.00 82.19 181 PRO A C 1
ATOM 1438 O O . PRO A 1 181 ? 15.594 -8.668 -22.238 1.00 82.19 181 PRO A O 1
ATOM 1441 N N . GLU A 1 182 ? 14.535 -9.547 -20.459 1.00 86.25 182 GLU A N 1
ATOM 1442 C CA . GLU A 1 182 ? 13.507 -8.516 -20.309 1.00 86.25 182 GLU A CA 1
ATOM 1443 C C . GLU A 1 182 ? 13.917 -7.598 -19.155 1.00 86.25 182 GLU A C 1
ATOM 1445 O O . GLU A 1 182 ? 14.411 -8.080 -18.153 1.00 86.25 182 GLU A O 1
ATOM 1450 N N . ILE A 1 183 ? 13.773 -6.276 -19.305 1.00 86.62 183 ILE A N 1
ATOM 1451 C CA . ILE A 1 183 ? 14.184 -5.338 -18.249 1.00 86.62 183 ILE A CA 1
ATOM 1452 C C . ILE A 1 183 ? 13.053 -5.216 -17.230 1.00 86.62 183 ILE A C 1
ATOM 1454 O O . ILE A 1 183 ? 11.990 -4.663 -17.553 1.00 86.62 183 ILE A O 1
ATOM 1458 N N . GLU A 1 184 ? 13.285 -5.654 -15.995 1.00 89.81 184 GLU A N 1
ATOM 1459 C CA . GLU A 1 184 ? 12.302 -5.528 -14.927 1.00 89.81 184 GLU A CA 1
ATOM 1460 C C . GLU A 1 184 ? 12.308 -4.147 -14.266 1.00 89.81 184 GLU A C 1
ATOM 1462 O O . GLU A 1 184 ? 13.300 -3.415 -14.196 1.00 89.81 184 GLU A O 1
ATOM 1467 N N . ARG A 1 185 ? 11.120 -3.739 -13.825 1.00 90.12 185 ARG A N 1
ATOM 1468 C CA . ARG A 1 185 ? 10.819 -2.433 -13.240 1.00 90.12 185 ARG A CA 1
ATOM 1469 C C . ARG A 1 185 ? 9.735 -2.591 -12.174 1.00 90.12 185 ARG A C 1
ATOM 1471 O O . ARG A 1 185 ? 9.000 -3.580 -12.177 1.00 90.12 185 ARG A O 1
ATOM 1478 N N . PRO A 1 186 ? 9.557 -1.604 -11.282 1.00 89.75 186 PRO A N 1
ATOM 1479 C CA . PRO A 1 186 ? 8.417 -1.594 -10.374 1.00 89.75 186 PRO A CA 1
ATOM 1480 C C . PRO A 1 186 ? 7.094 -1.729 -11.142 1.00 89.75 186 PRO A C 1
ATOM 1482 O O . PRO A 1 186 ? 6.781 -0.904 -11.998 1.00 89.75 186 PRO A O 1
ATOM 1485 N N . ALA A 1 187 ? 6.323 -2.775 -10.828 1.00 84.88 187 ALA A N 1
ATOM 1486 C CA . ALA A 1 187 ? 5.027 -3.049 -11.460 1.00 84.88 187 ALA A CA 1
ATOM 1487 C C . ALA A 1 187 ? 3.978 -1.979 -11.122 1.00 84.88 187 ALA A C 1
ATOM 1489 O O . ALA A 1 187 ? 3.033 -1.746 -11.862 1.00 84.88 187 ALA A O 1
ATOM 1490 N N . THR A 1 188 ? 4.124 -1.331 -9.974 1.00 86.50 188 THR A N 1
ATOM 1491 C CA . THR A 1 188 ? 3.243 -0.267 -9.511 1.00 86.50 188 THR A CA 1
ATOM 1492 C C . THR A 1 188 ? 4.084 0.879 -8.983 1.00 86.50 188 THR A C 1
ATOM 1494 O O . THR A 1 188 ? 5.257 0.709 -8.661 1.00 86.50 188 THR A O 1
ATOM 1497 N N . PHE A 1 189 ? 3.474 2.061 -8.878 1.00 84.06 189 PHE A N 1
ATOM 1498 C CA . PHE A 1 189 ? 4.162 3.213 -8.302 1.00 84.06 189 PHE A CA 1
ATOM 1499 C C . PHE A 1 189 ? 4.594 2.969 -6.842 1.00 84.06 189 PHE A C 1
ATOM 1501 O O . PHE A 1 189 ? 5.696 3.338 -6.458 1.00 84.06 189 PHE A O 1
ATOM 1508 N N . HIS A 1 190 ? 3.713 2.350 -6.057 1.00 94.44 190 HIS A N 1
ATOM 1509 C CA . HIS A 1 190 ? 3.957 1.897 -4.690 1.00 94.44 190 HIS A CA 1
ATOM 1510 C C . HIS A 1 190 ? 3.660 0.410 -4.613 1.00 94.44 190 HIS A C 1
ATOM 1512 O O . HIS A 1 190 ? 2.635 -0.028 -5.152 1.00 94.44 190 HIS A O 1
ATOM 1518 N N . ILE A 1 191 ? 4.523 -0.374 -3.968 1.00 96.44 191 ILE A N 1
ATOM 1519 C CA . ILE A 1 191 ? 4.329 -1.831 -3.921 1.00 96.44 191 ILE A CA 1
ATOM 1520 C C . ILE A 1 191 ? 3.042 -2.246 -3.200 1.00 96.44 191 ILE A C 1
ATOM 1522 O O . ILE A 1 191 ? 2.481 -3.288 -3.531 1.00 96.44 191 ILE A O 1
ATOM 1526 N N . ASP A 1 192 ? 2.520 -1.441 -2.269 1.00 96.12 192 ASP A N 1
ATOM 1527 C CA . ASP A 1 192 ? 1.279 -1.753 -1.549 1.00 96.12 192 ASP A CA 1
ATOM 1528 C C . ASP A 1 192 ? 0.020 -1.729 -2.443 1.00 96.12 192 ASP A C 1
ATOM 1530 O O . ASP A 1 192 ? -1.046 -2.214 -2.055 1.00 96.12 192 ASP A O 1
ATOM 1534 N N . MET A 1 193 ? 0.149 -1.214 -3.669 1.00 95.62 193 MET A N 1
ATOM 1535 C CA . MET A 1 193 ? -0.877 -1.277 -4.707 1.00 95.62 193 MET A CA 1
ATOM 1536 C C . MET A 1 193 ? -0.908 -2.635 -5.411 1.00 95.62 193 MET A C 1
ATOM 1538 O O . MET A 1 193 ? -1.910 -2.956 -6.044 1.00 95.62 193 MET A O 1
ATOM 1542 N N . GLY A 1 194 ? 0.159 -3.428 -5.327 1.00 96.69 194 GLY A N 1
ATOM 1543 C CA . GLY A 1 194 ? 0.306 -4.678 -6.071 1.00 96.69 194 GLY A CA 1
ATOM 1544 C C . GLY A 1 194 ? 0.722 -5.882 -5.229 1.00 96.69 194 GLY A C 1
ATOM 1545 O O . GLY A 1 194 ? 0.737 -6.992 -5.751 1.00 96.69 194 GLY A O 1
ATOM 1546 N N . LEU A 1 195 ? 1.066 -5.691 -3.954 1.00 98.19 195 LEU A N 1
ATOM 1547 C CA . LEU A 1 195 ? 1.627 -6.724 -3.090 1.00 98.19 195 LEU A CA 1
ATOM 1548 C C . LEU A 1 195 ? 1.067 -6.599 -1.669 1.00 98.19 195 LEU A C 1
ATOM 1550 O O . LEU A 1 195 ? 1.072 -5.525 -1.071 1.00 98.19 195 LEU A O 1
ATOM 1554 N N . THR A 1 196 ? 0.592 -7.710 -1.104 1.00 98.19 196 THR A N 1
ATOM 1555 C CA . THR A 1 196 ? 0.059 -7.747 0.268 1.00 98.19 196 THR A CA 1
ATOM 1556 C C . THR A 1 196 ? 0.446 -9.046 0.969 1.00 98.19 196 THR A C 1
ATOM 1558 O O . THR A 1 196 ? -0.101 -10.097 0.632 1.00 98.19 196 THR A O 1
ATOM 1561 N N . PRO A 1 197 ? 1.340 -9.017 1.970 1.00 97.81 197 PRO A N 1
ATOM 1562 C CA . PRO A 1 197 ? 1.559 -10.159 2.847 1.00 97.81 197 PRO A CA 1
ATOM 1563 C C . PRO A 1 197 ? 0.314 -10.356 3.713 1.00 97.81 197 PRO A C 1
ATOM 1565 O O . PRO A 1 197 ? -0.068 -9.453 4.456 1.00 97.81 197 PRO A O 1
ATOM 1568 N N . VAL A 1 198 ? -0.339 -11.510 3.605 1.00 97.31 198 VAL A N 1
ATOM 1569 C CA . VAL A 1 198 ? -1.532 -11.830 4.413 1.00 97.31 198 VAL A CA 1
ATOM 1570 C C . VAL A 1 198 ? -1.193 -12.645 5.655 1.00 97.31 198 VAL A C 1
ATOM 1572 O O . VAL A 1 198 ? -1.989 -12.681 6.593 1.00 97.31 198 VAL A O 1
ATOM 1575 N N . ASP A 1 199 ? -0.019 -13.276 5.661 1.00 96.00 199 ASP A N 1
ATOM 1576 C CA . ASP A 1 199 ? 0.660 -13.863 6.814 1.00 96.00 199 ASP A CA 1
ATOM 1577 C C . ASP A 1 199 ? 2.175 -13.986 6.525 1.00 96.00 199 ASP A C 1
ATOM 1579 O O . ASP A 1 199 ? 2.705 -13.352 5.610 1.00 96.00 199 ASP A O 1
ATOM 1583 N N . ASP A 1 200 ? 2.897 -14.777 7.323 1.00 96.31 200 ASP A N 1
ATOM 1584 C CA . ASP A 1 200 ? 4.350 -14.950 7.201 1.00 96.31 200 ASP A CA 1
ATOM 1585 C C . ASP A 1 200 ? 4.799 -15.826 6.023 1.00 96.31 200 ASP A C 1
ATOM 1587 O O . ASP A 1 200 ? 5.998 -15.914 5.761 1.00 96.31 200 ASP A O 1
ATOM 1591 N N . ASN A 1 201 ? 3.880 -16.530 5.364 1.00 98.06 201 ASN A N 1
ATOM 1592 C CA . ASN A 1 201 ? 4.186 -17.463 4.280 1.00 98.06 201 ASN A CA 1
ATOM 1593 C C . ASN A 1 201 ? 3.387 -17.174 3.006 1.00 98.06 201 ASN A C 1
ATOM 1595 O O . ASN A 1 201 ? 3.780 -17.657 1.948 1.00 98.06 201 ASN A O 1
ATOM 1599 N N . THR A 1 202 ? 2.293 -16.417 3.083 1.00 98.62 202 THR A N 1
ATOM 1600 C CA . THR A 1 202 ? 1.415 -16.138 1.946 1.00 98.62 202 THR A CA 1
ATOM 1601 C C . THR A 1 202 ? 1.420 -14.661 1.574 1.00 98.62 202 THR A C 1
ATOM 1603 O O . THR A 1 202 ? 1.214 -13.782 2.416 1.00 98.62 202 THR A O 1
ATOM 1606 N N . ILE A 1 203 ? 1.609 -14.391 0.282 1.00 98.75 203 ILE A N 1
ATOM 1607 C CA . ILE A 1 203 ? 1.607 -13.047 -0.295 1.00 98.75 203 ILE A CA 1
ATOM 1608 C C . ILE A 1 203 ? 0.625 -13.004 -1.461 1.00 98.75 203 ILE A C 1
ATOM 1610 O O . ILE A 1 203 ? 0.626 -13.871 -2.337 1.00 98.75 203 ILE A O 1
ATOM 1614 N N . LEU A 1 204 ? -0.211 -11.973 -1.480 1.00 98.81 204 LEU A N 1
ATOM 1615 C CA . LEU A 1 204 ? -1.068 -11.653 -2.611 1.00 98.81 204 LEU A CA 1
ATOM 1616 C C . LEU A 1 204 ? -0.298 -10.753 -3.574 1.00 98.81 204 LEU A C 1
ATOM 1618 O O . LEU A 1 204 ? 0.254 -9.744 -3.140 1.00 98.81 204 LEU A O 1
ATOM 1622 N N . VAL A 1 205 ? -0.294 -11.088 -4.861 1.00 98.69 205 VAL A N 1
ATOM 1623 C CA . VAL A 1 205 ? 0.347 -10.296 -5.922 1.00 98.69 205 VAL A CA 1
ATOM 1624 C C . VAL A 1 205 ? -0.683 -9.967 -6.998 1.00 98.69 205 VAL A C 1
ATOM 1626 O O . VAL A 1 205 ? -1.431 -10.852 -7.415 1.00 98.69 205 VAL A O 1
ATOM 1629 N N . GLY A 1 206 ? -0.723 -8.709 -7.434 1.00 98.31 206 GLY A N 1
ATOM 1630 C CA . GLY A 1 206 ? -1.619 -8.223 -8.482 1.00 98.31 206 GLY A CA 1
ATOM 1631 C C . GLY A 1 206 ? -1.484 -8.994 -9.801 1.00 98.31 206 GLY A C 1
ATOM 1632 O O . GLY A 1 206 ? -0.433 -9.553 -10.112 1.00 98.31 206 GLY A O 1
ATOM 1633 N N . ASP A 1 207 ? -2.572 -9.050 -10.566 1.00 98.38 207 ASP A N 1
ATOM 1634 C CA . ASP A 1 207 ? -2.666 -9.785 -11.824 1.00 98.38 207 ASP A CA 1
ATOM 1635 C C . ASP A 1 207 ? -3.632 -9.097 -12.813 1.00 98.38 207 ASP A C 1
ATOM 1637 O O . ASP A 1 207 ? -4.852 -9.325 -12.761 1.00 98.38 207 ASP A O 1
ATOM 1641 N N . PRO A 1 208 ? -3.103 -8.250 -13.720 1.00 98.06 208 PRO A N 1
ATOM 1642 C CA . PRO A 1 208 ? -3.873 -7.667 -14.816 1.00 98.06 208 PRO A CA 1
ATOM 1643 C C . PRO A 1 208 ? -4.599 -8.690 -15.688 1.00 98.06 208 PRO A C 1
ATOM 1645 O O . PRO A 1 208 ? -5.773 -8.509 -16.021 1.00 98.06 208 PRO A O 1
ATOM 1648 N N . ARG A 1 209 ? -3.937 -9.796 -16.036 1.00 98.12 209 ARG A N 1
ATOM 1649 C CA . ARG A 1 209 ? -4.467 -10.840 -16.918 1.00 98.12 209 ARG A CA 1
ATOM 1650 C C . ARG A 1 209 ? -5.689 -11.514 -16.307 1.00 98.12 209 ARG A C 1
ATOM 1652 O O . ARG A 1 209 ? -6.662 -11.744 -17.024 1.00 98.12 209 ARG A O 1
ATOM 1659 N N . GLU A 1 210 ? -5.672 -11.799 -15.005 1.00 98.06 210 GLU A N 1
ATOM 1660 C CA . GLU A 1 210 ? -6.837 -12.365 -14.307 1.00 98.06 210 GLU A CA 1
ATOM 1661 C C . GLU A 1 210 ? -8.028 -11.393 -14.329 1.00 98.06 210 GLU A C 1
ATOM 1663 O O . GLU A 1 210 ? -9.145 -11.795 -14.659 1.00 98.06 210 GLU A O 1
ATOM 1668 N N . ALA A 1 211 ? -7.801 -10.103 -14.055 1.00 98.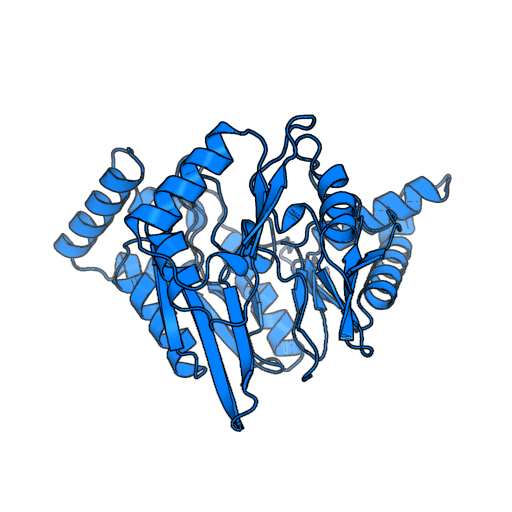00 211 ALA A N 1
ATOM 1669 C CA . ALA A 1 211 ? -8.866 -9.100 -14.093 1.00 98.00 211 ALA A CA 1
ATOM 1670 C C . ALA A 1 211 ? -9.469 -8.941 -15.500 1.00 98.00 211 ALA A C 1
ATOM 1672 O O . ALA A 1 211 ? -10.692 -8.960 -15.659 1.00 98.00 211 ALA A O 1
ATOM 1673 N N . ILE A 1 212 ? -8.619 -8.845 -16.528 1.00 98.12 212 ILE A N 1
ATOM 1674 C CA . ILE A 1 212 ? -9.035 -8.744 -17.935 1.00 98.12 212 ILE A CA 1
ATOM 1675 C C . ILE A 1 212 ? -9.847 -9.973 -18.342 1.00 98.12 212 ILE A C 1
ATOM 1677 O O . ILE A 1 212 ? -10.924 -9.833 -18.918 1.00 98.12 212 ILE A O 1
ATOM 1681 N N . LYS A 1 213 ? -9.375 -11.177 -18.003 1.00 98.38 213 LYS A N 1
ATOM 1682 C CA . LYS A 1 213 ? -10.076 -12.429 -18.304 1.00 98.38 213 LYS A CA 1
ATOM 1683 C C . LYS A 1 213 ? -11.474 -12.458 -17.686 1.00 98.38 213 LYS A C 1
ATOM 1685 O O . LYS A 1 213 ? -12.420 -12.859 -18.362 1.00 98.38 213 LYS A O 1
ATOM 1690 N N . ILE A 1 214 ? -11.616 -12.023 -16.431 1.00 98.44 214 ILE A N 1
ATOM 1691 C CA . ILE A 1 214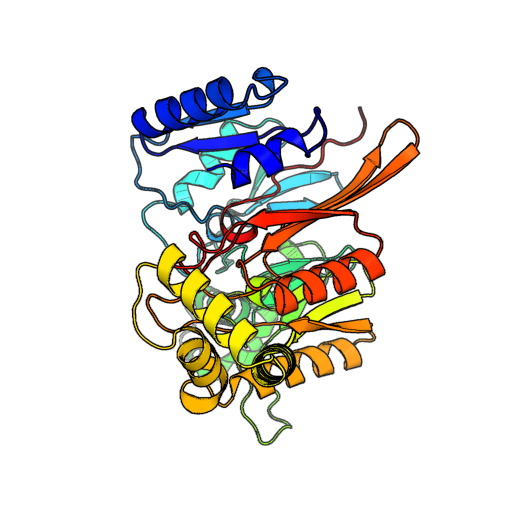 ? -12.923 -11.946 -15.764 1.00 98.44 214 ILE A CA 1
ATOM 1692 C C . ILE A 1 214 ? -13.841 -10.976 -16.515 1.00 98.44 214 ILE A C 1
ATOM 1694 O O . ILE A 1 214 ? -14.953 -11.363 -16.867 1.00 98.44 214 ILE A O 1
ATOM 1698 N N . ILE A 1 215 ? -13.372 -9.763 -16.827 1.00 97.88 215 ILE A N 1
ATOM 1699 C CA . ILE A 1 215 ? -14.173 -8.753 -17.540 1.00 97.88 215 ILE A CA 1
ATOM 1700 C C . ILE A 1 215 ? -14.591 -9.245 -18.932 1.00 97.88 215 ILE A C 1
ATOM 1702 O O . ILE A 1 215 ? -15.757 -9.124 -19.297 1.00 97.88 215 ILE A O 1
ATOM 1706 N N . GLN A 1 216 ? -13.671 -9.834 -19.700 1.00 97.56 216 GLN A N 1
ATOM 1707 C CA . GLN A 1 216 ? -13.947 -10.346 -21.048 1.00 97.56 216 GLN A CA 1
ATOM 1708 C C . GLN A 1 216 ? -14.908 -11.540 -21.056 1.00 97.56 216 GLN A C 1
ATOM 1710 O O . GLN A 1 216 ? -15.542 -11.811 -22.073 1.00 97.56 216 GLN A O 1
ATOM 1715 N N . SER A 1 217 ? -15.019 -12.257 -19.935 1.00 98.06 217 SER A N 1
ATOM 1716 C CA . SER A 1 217 ? -15.954 -13.375 -19.786 1.00 98.06 217 SER A CA 1
ATOM 1717 C C . SER A 1 217 ? -17.377 -12.952 -19.407 1.00 98.06 217 SER A C 1
ATOM 1719 O O . SER A 1 217 ? -18.271 -13.800 -19.394 1.00 98.06 217 SER A O 1
ATOM 1721 N N . LEU A 1 218 ? -17.601 -11.669 -19.095 1.00 98.00 218 LEU A N 1
ATOM 1722 C CA . LEU A 1 218 ? -18.916 -11.180 -18.696 1.00 98.00 218 LEU A CA 1
ATOM 1723 C C . LEU A 1 218 ? -19.928 -11.298 -19.847 1.00 98.00 218 LEU A C 1
ATOM 1725 O O . LEU A 1 218 ? -19.611 -10.966 -20.995 1.00 98.00 218 LEU A O 1
ATOM 1729 N N . PRO A 1 219 ? -21.181 -11.687 -19.550 1.00 98.06 219 PRO A N 1
ATOM 1730 C CA . PRO A 1 219 ? -22.297 -11.465 -20.456 1.00 98.06 219 PRO A CA 1
ATOM 1731 C C . PRO A 1 219 ? -22.383 -9.991 -20.875 1.00 98.06 219 PRO A C 1
ATOM 1733 O O . PRO A 1 219 ? -22.061 -9.086 -20.102 1.00 98.06 219 PRO A O 1
ATOM 1736 N N . LYS A 1 220 ? -22.833 -9.733 -22.108 1.00 97.69 220 LYS A N 1
ATOM 1737 C CA . LYS A 1 220 ? -22.875 -8.377 -22.677 1.00 97.69 220 LYS A CA 1
ATOM 1738 C C . LYS A 1 220 ? -23.667 -7.393 -21.805 1.00 97.69 220 LYS A C 1
ATOM 1740 O O . LYS A 1 220 ? -23.246 -6.255 -21.627 1.00 97.69 220 LYS A O 1
ATOM 1745 N N . ASP A 1 221 ? -24.801 -7.828 -21.273 1.00 97.75 221 ASP A N 1
ATOM 1746 C CA . ASP A 1 221 ? -25.655 -7.043 -20.384 1.00 97.75 221 ASP A CA 1
ATOM 1747 C C . ASP A 1 221 ? -24.973 -6.727 -19.043 1.00 97.75 221 ASP A C 1
ATOM 1749 O O . ASP A 1 221 ? -25.066 -5.596 -18.563 1.00 97.75 221 ASP A O 1
ATOM 1753 N N . GLU A 1 222 ? -24.221 -7.673 -18.472 1.00 97.38 222 GLU A N 1
ATOM 1754 C CA . GLU A 1 222 ? -23.406 -7.419 -17.278 1.00 97.38 222 GLU A CA 1
ATOM 1755 C C . GLU A 1 222 ? -22.272 -6.428 -17.556 1.00 97.38 222 GLU A C 1
ATOM 1757 O O . GLU A 1 222 ? -22.085 -5.481 -16.788 1.00 97.38 222 GLU A O 1
ATOM 1762 N N . TYR A 1 223 ? -21.554 -6.594 -18.670 1.00 97.75 223 TYR A N 1
ATOM 1763 C CA . TYR A 1 223 ? -20.506 -5.662 -19.087 1.00 97.75 223 TYR A CA 1
ATOM 1764 C C . TYR A 1 223 ? -21.057 -4.235 -19.228 1.00 97.75 223 TYR A C 1
ATOM 1766 O O . TYR A 1 223 ? -20.504 -3.285 -18.667 1.00 97.75 223 TYR A O 1
ATOM 1774 N N . GLU A 1 224 ? -22.185 -4.071 -19.928 1.00 97.38 224 GLU A N 1
ATOM 1775 C CA . GLU A 1 224 ? -22.844 -2.774 -20.109 1.00 97.38 224 GLU A CA 1
ATOM 1776 C C . GLU A 1 224 ? -23.292 -2.165 -18.771 1.00 97.38 224 GLU A C 1
ATOM 1778 O O . GLU A 1 224 ? -23.114 -0.961 -18.547 1.00 97.38 224 GLU A O 1
ATOM 1783 N N . ALA A 1 225 ? -23.819 -2.982 -17.853 1.00 96.00 225 ALA A N 1
ATOM 1784 C CA . ALA A 1 225 ? -24.212 -2.542 -16.518 1.00 96.00 225 ALA A CA 1
ATOM 1785 C C . ALA A 1 225 ? -23.010 -2.077 -15.679 1.00 96.00 225 ALA A C 1
ATOM 1787 O O . ALA A 1 225 ? -23.076 -1.026 -15.033 1.00 96.00 225 ALA A O 1
ATOM 1788 N N . TYR A 1 226 ? -21.901 -2.819 -15.708 1.00 94.88 226 TYR A N 1
ATOM 1789 C CA . TYR A 1 226 ? -20.687 -2.487 -14.959 1.00 94.88 226 TYR A CA 1
ATOM 1790 C C . TYR A 1 226 ? -20.043 -1.216 -15.524 1.00 94.88 226 TYR A C 1
ATOM 1792 O O . TYR A 1 226 ? -19.733 -0.293 -14.768 1.00 94.88 226 TYR A O 1
ATOM 1800 N N . ASN A 1 227 ? -19.935 -1.110 -16.853 1.00 94.69 227 ASN A N 1
ATOM 1801 C CA . ASN A 1 227 ? -19.432 0.091 -17.514 1.00 94.69 227 ASN A CA 1
ATOM 1802 C C . ASN A 1 227 ? -20.305 1.318 -17.199 1.00 94.69 227 ASN A C 1
ATOM 1804 O O . ASN A 1 227 ? -19.789 2.395 -16.899 1.00 94.69 227 ASN A O 1
ATOM 1808 N N . LYS A 1 228 ? -21.639 1.171 -17.204 1.00 94.50 228 LYS A N 1
ATOM 1809 C CA . LYS A 1 228 ? -22.548 2.253 -16.800 1.00 94.50 228 LYS A CA 1
ATOM 1810 C C . LYS A 1 228 ? -22.290 2.693 -15.359 1.00 94.50 228 LYS A C 1
ATOM 1812 O O . LYS A 1 228 ? -22.189 3.889 -15.113 1.00 94.50 228 LYS A O 1
ATOM 1817 N N . LYS A 1 229 ? -22.160 1.752 -14.424 1.00 91.00 229 LYS A N 1
ATOM 1818 C CA . LYS A 1 229 ? -21.912 2.071 -13.015 1.00 91.00 229 LYS A CA 1
ATOM 1819 C C . LYS A 1 229 ? -20.588 2.811 -12.817 1.00 91.00 229 LYS A C 1
ATOM 1821 O O . LYS A 1 229 ? -20.566 3.797 -12.086 1.00 91.00 229 LYS A O 1
ATOM 1826 N N . LEU A 1 230 ? -19.516 2.386 -13.490 1.00 89.38 230 LEU A N 1
ATOM 1827 C CA . LEU A 1 230 ? -18.240 3.104 -13.457 1.00 89.38 230 LEU A CA 1
ATOM 1828 C C . LEU A 1 230 ? -18.371 4.522 -14.014 1.00 89.38 230 LEU A C 1
ATOM 1830 O O . LEU A 1 230 ? -17.917 5.461 -13.369 1.00 89.38 230 LEU A O 1
ATOM 1834 N N . ARG A 1 231 ? -19.031 4.703 -15.165 1.00 90.75 231 ARG A N 1
ATOM 1835 C CA . ARG A 1 231 ? -19.297 6.041 -15.717 1.00 90.75 231 ARG A CA 1
ATOM 1836 C C . ARG A 1 231 ? -20.018 6.946 -14.727 1.00 90.75 231 ARG A C 1
ATOM 1838 O O . ARG A 1 231 ? -19.582 8.072 -14.513 1.00 90.75 231 ARG A O 1
ATOM 1845 N N . ASP A 1 232 ? -21.082 6.437 -14.108 1.00 90.19 232 ASP A N 1
ATOM 1846 C CA . ASP A 1 232 ? -21.897 7.202 -13.163 1.00 90.19 232 ASP A CA 1
ATOM 1847 C C . ASP A 1 232 ? -21.081 7.625 -11.928 1.00 90.19 232 ASP A C 1
ATOM 1849 O O . ASP A 1 232 ? -21.224 8.748 -11.450 1.00 90.19 232 ASP A O 1
ATOM 1853 N N . VAL A 1 233 ? -20.203 6.749 -11.422 1.00 85.44 233 VAL A N 1
ATOM 1854 C CA . VAL A 1 233 ? -19.352 7.049 -10.258 1.00 85.44 233 VAL A CA 1
ATOM 1855 C C . VAL A 1 233 ? -18.217 8.013 -10.602 1.00 85.44 233 VAL A C 1
ATOM 1857 O O . VAL A 1 233 ? -17.903 8.893 -9.802 1.00 85.44 233 VAL A O 1
ATOM 1860 N N . LEU A 1 234 ? -17.592 7.841 -11.765 1.00 84.50 234 LEU A N 1
ATOM 1861 C CA . LEU A 1 234 ? -16.414 8.610 -12.170 1.00 84.50 234 LEU A CA 1
ATOM 1862 C C . LEU A 1 234 ? -16.778 9.939 -12.849 1.00 84.50 234 LEU A C 1
ATOM 1864 O O . LEU A 1 234 ? -15.913 10.790 -13.019 1.00 84.50 234 LEU A O 1
ATOM 1868 N N . GLY A 1 235 ? -18.042 10.131 -13.243 1.00 87.88 235 GLY A N 1
ATOM 1869 C CA . GLY A 1 235 ? -18.455 11.273 -14.063 1.00 87.88 235 GLY A CA 1
ATOM 1870 C C . GLY A 1 235 ? -17.892 11.216 -15.488 1.00 87.88 235 GLY A C 1
ATOM 1871 O O . GLY A 1 235 ? -17.736 12.248 -16.136 1.00 87.88 235 GLY A O 1
ATOM 1872 N N . GLU A 1 236 ? -17.574 10.014 -15.971 1.00 87.81 236 GLU A N 1
ATOM 1873 C CA . GLU A 1 236 ? -16.917 9.767 -17.256 1.00 87.81 236 GLU A CA 1
ATOM 1874 C C . GLU A 1 236 ? -17.915 9.300 -18.329 1.00 87.81 236 GLU A C 1
ATOM 1876 O O . GLU A 1 236 ? -19.023 8.840 -18.044 1.00 87.81 236 GLU A O 1
ATOM 1881 N N . SER A 1 237 ? -17.508 9.378 -19.597 1.00 90.44 237 SER A N 1
ATOM 1882 C CA . SER A 1 237 ? -18.295 8.898 -20.742 1.00 90.44 237 SER A CA 1
ATOM 1883 C C . SER A 1 237 ? -17.566 7.789 -21.517 1.00 90.44 237 SER A C 1
ATOM 1885 O O . SER A 1 237 ? -16.393 7.511 -21.279 1.00 90.44 237 SER A O 1
ATOM 1887 N N . GLY A 1 238 ? -18.271 7.134 -22.448 1.00 93.81 238 GLY A N 1
ATOM 1888 C CA . GLY A 1 238 ? -17.697 6.090 -23.310 1.00 93.81 238 GLY A CA 1
ATOM 1889 C C . GLY A 1 238 ? -17.600 4.695 -22.677 1.00 93.81 238 GLY A C 1
ATOM 1890 O O . GLY A 1 238 ? -18.432 4.314 -21.851 1.00 93.81 238 GLY A O 1
ATOM 1891 N N . ASP A 1 239 ? -16.622 3.910 -23.126 1.00 95.44 239 ASP A N 1
ATOM 1892 C CA . ASP A 1 239 ? -16.330 2.577 -22.592 1.00 95.44 239 ASP A CA 1
ATOM 1893 C C . ASP A 1 239 ? -15.156 2.647 -21.606 1.00 95.44 239 ASP A C 1
ATOM 1895 O O . ASP A 1 239 ? -13.983 2.585 -21.976 1.00 95.44 239 ASP A O 1
ATOM 1899 N N . VAL A 1 240 ? -15.484 2.859 -20.333 1.00 93.56 240 VAL A N 1
ATOM 1900 C CA . VAL A 1 240 ? -14.513 2.982 -19.244 1.00 93.56 240 VAL A CA 1
ATOM 1901 C C . VAL A 1 240 ? -13.871 1.631 -18.931 1.00 93.56 240 VAL A C 1
ATOM 1903 O O . VAL A 1 240 ? -12.677 1.593 -18.639 1.00 93.56 240 VAL A O 1
ATOM 1906 N N . LEU A 1 241 ? -14.623 0.528 -19.025 1.00 94.38 241 LEU A N 1
ATOM 1907 C CA . LEU A 1 241 ? -14.073 -0.818 -18.828 1.00 94.38 241 LEU A CA 1
ATOM 1908 C C . LEU A 1 241 ? -13.042 -1.167 -19.899 1.00 94.38 241 LEU A C 1
ATOM 1910 O O . LEU A 1 241 ? -11.962 -1.648 -19.560 1.00 94.38 241 LEU A O 1
ATOM 1914 N N . GLN A 1 242 ? -13.323 -0.866 -21.168 1.00 96.00 242 GLN A N 1
ATOM 1915 C CA . GLN A 1 242 ? -12.344 -1.084 -22.231 1.00 96.00 242 GLN A CA 1
ATOM 1916 C C . GLN A 1 242 ? -11.103 -0.213 -22.023 1.00 96.00 242 GLN A C 1
ATOM 1918 O O . GLN A 1 242 ? -9.993 -0.726 -22.082 1.00 96.00 242 GLN A O 1
ATOM 1923 N N . ARG A 1 243 ? -11.268 1.071 -21.670 1.00 94.38 243 ARG A N 1
ATOM 1924 C CA . ARG A 1 243 ? -10.135 1.964 -21.353 1.00 94.38 243 ARG A CA 1
ATOM 1925 C C . ARG A 1 243 ? -9.267 1.446 -20.201 1.00 94.38 243 ARG A C 1
ATOM 1927 O O . ARG A 1 243 ? -8.054 1.637 -20.230 1.00 94.38 243 ARG A O 1
ATOM 1934 N N . LEU A 1 244 ? -9.871 0.820 -19.189 1.00 93.12 244 LEU A N 1
ATOM 1935 C CA . LEU A 1 244 ? -9.140 0.151 -18.110 1.00 93.12 244 LEU A CA 1
ATOM 1936 C C . LEU A 1 244 ? -8.321 -1.024 -18.651 1.00 93.12 244 LEU A C 1
ATOM 1938 O O . LEU A 1 244 ? -7.133 -1.115 -18.365 1.00 93.12 244 LEU A O 1
ATOM 1942 N N . MET A 1 245 ? -8.915 -1.898 -19.464 1.00 95.38 245 MET A N 1
ATOM 1943 C CA . MET A 1 245 ? -8.185 -3.023 -20.060 1.00 95.38 245 MET A CA 1
ATOM 1944 C C . MET A 1 245 ? -7.057 -2.548 -20.993 1.00 95.38 245 MET A C 1
ATOM 1946 O O . MET A 1 245 ? -5.935 -3.049 -20.905 1.00 95.38 245 MET A O 1
ATOM 1950 N N . ASP A 1 246 ? -7.312 -1.536 -21.823 1.00 95.31 246 ASP A N 1
ATOM 1951 C CA . ASP A 1 246 ? -6.333 -0.953 -22.749 1.00 95.31 246 ASP A CA 1
ATOM 1952 C C . ASP A 1 246 ? -5.143 -0.335 -22.002 1.00 95.31 246 ASP A C 1
ATOM 1954 O O . ASP A 1 246 ? -3.998 -0.450 -22.441 1.00 95.31 246 ASP A O 1
ATOM 1958 N N . ALA A 1 247 ? -5.373 0.263 -20.830 1.00 92.81 247 ALA A N 1
ATOM 1959 C CA . ALA A 1 247 ? -4.298 0.808 -20.005 1.00 92.81 247 ALA A CA 1
ATOM 1960 C C . ALA A 1 247 ? -3.296 -0.247 -19.513 1.00 92.81 247 ALA A C 1
ATOM 1962 O O . ALA A 1 247 ? -2.145 0.097 -19.272 1.00 92.81 247 ALA A O 1
ATOM 1963 N N . ASN A 1 248 ? -3.713 -1.511 -19.415 1.00 94.06 248 ASN A N 1
ATOM 1964 C CA . ASN A 1 248 ? -2.894 -2.624 -18.926 1.00 94.06 248 ASN A CA 1
ATOM 1965 C C . ASN A 1 248 ? -2.372 -3.530 -20.057 1.00 94.06 248 ASN A C 1
ATOM 1967 O O . ASN A 1 248 ? -1.722 -4.533 -19.786 1.00 94.06 248 ASN A O 1
ATOM 1971 N N . THR A 1 249 ? -2.720 -3.237 -21.315 1.00 90.75 249 THR A N 1
ATOM 1972 C CA . THR A 1 249 ? -2.386 -4.094 -22.471 1.00 90.75 249 THR A CA 1
ATOM 1973 C C . THR A 1 249 ? -1.799 -3.324 -23.645 1.00 90.75 249 THR A C 1
ATOM 1975 O O . THR A 1 249 ? -0.899 -3.821 -24.312 1.00 90.75 249 THR A O 1
ATOM 1978 N N . ILE A 1 250 ? -2.296 -2.114 -23.908 1.00 90.06 250 ILE A N 1
ATOM 1979 C CA . ILE A 1 250 ? -1.859 -1.253 -25.011 1.00 90.06 250 ILE A CA 1
ATOM 1980 C C . ILE A 1 250 ? -0.913 -0.168 -24.495 1.00 90.06 250 ILE A C 1
ATOM 1982 O O . ILE A 1 250 ? 0.117 0.092 -25.111 1.00 90.06 250 ILE A O 1
ATOM 1986 N N . HIS A 1 251 ? -1.264 0.493 -23.389 1.00 89.00 251 HIS A N 1
ATOM 1987 C CA . HIS A 1 251 ? -0.486 1.628 -22.875 1.00 89.00 251 HIS A CA 1
ATOM 1988 C C . HIS A 1 251 ? 0.670 1.223 -21.961 1.00 89.00 251 HIS A C 1
ATOM 1990 O O . HIS A 1 251 ? 1.638 1.972 -21.860 1.00 89.00 251 HIS A O 1
ATOM 1996 N N . ASP A 1 252 ? 0.565 0.058 -21.328 1.00 89.19 252 ASP A N 1
ATOM 1997 C CA . ASP A 1 252 ? 1.598 -0.507 -20.463 1.00 89.19 252 ASP A CA 1
ATOM 1998 C C . ASP A 1 252 ? 1.693 -2.028 -20.693 1.00 89.19 252 ASP A C 1
ATOM 2000 O O . ASP A 1 252 ? 1.212 -2.819 -19.879 1.00 89.19 252 ASP A O 1
ATOM 2004 N N . PRO A 1 253 ? 2.203 -2.461 -21.862 1.00 89.94 253 PRO A N 1
ATOM 2005 C CA . PRO A 1 253 ? 2.212 -3.875 -22.246 1.00 89.94 253 PRO A CA 1
ATOM 2006 C C . PRO A 1 253 ? 3.112 -4.741 -21.350 1.00 89.94 253 PRO A C 1
ATOM 2008 O O . PRO A 1 253 ? 2.876 -5.945 -21.237 1.00 89.94 253 PRO A O 1
ATOM 2011 N N . ASP A 1 254 ? 4.102 -4.139 -20.688 1.00 91.88 254 ASP A N 1
ATOM 2012 C CA . ASP A 1 254 ? 5.065 -4.845 -19.837 1.00 91.88 254 ASP A CA 1
ATOM 2013 C C . ASP A 1 254 ? 4.523 -5.077 -18.417 1.00 91.88 254 ASP A C 1
ATOM 2015 O O . ASP A 1 254 ? 5.056 -5.902 -17.676 1.00 91.88 254 ASP A O 1
ATOM 2019 N N . LEU A 1 255 ? 3.440 -4.397 -18.027 1.00 93.25 255 LEU A N 1
ATOM 2020 C CA . LEU A 1 255 ? 2.890 -4.433 -16.671 1.00 93.25 255 LEU A CA 1
ATOM 2021 C C . LEU A 1 255 ? 2.624 -5.856 -16.164 1.00 93.25 255 LEU A C 1
ATOM 2023 O O . LEU A 1 255 ? 2.958 -6.195 -15.028 1.00 93.25 255 LEU A O 1
ATOM 2027 N N . GLN A 1 256 ? 2.043 -6.712 -17.010 1.00 95.94 256 GLN A N 1
ATOM 2028 C CA . GLN A 1 256 ? 1.799 -8.106 -16.643 1.00 95.94 256 GLN A CA 1
ATOM 2029 C C . GLN A 1 256 ? 3.105 -8.855 -16.373 1.00 95.94 256 GLN A C 1
ATOM 2031 O O . GLN A 1 256 ? 3.172 -9.613 -15.408 1.00 95.94 256 GLN A O 1
ATOM 2036 N N . HIS A 1 257 ? 4.120 -8.651 -17.214 1.00 94.75 257 HIS A N 1
ATOM 2037 C CA . HIS A 1 257 ? 5.427 -9.271 -17.032 1.00 94.75 257 HIS A CA 1
ATOM 2038 C C . HIS A 1 257 ? 6.038 -8.846 -15.687 1.00 94.75 257 HIS A C 1
ATOM 2040 O O . HIS A 1 257 ? 6.467 -9.705 -14.924 1.00 94.75 257 HIS A O 1
ATOM 2046 N N . GLN A 1 258 ? 5.949 -7.562 -15.318 1.00 95.38 258 GLN A N 1
ATOM 2047 C CA . GLN A 1 258 ? 6.457 -7.084 -14.024 1.00 95.38 258 GLN A CA 1
ATOM 2048 C C . GLN A 1 258 ? 5.757 -7.752 -12.826 1.00 95.38 258 GLN A C 1
ATOM 2050 O O . GLN A 1 258 ? 6.386 -8.092 -11.820 1.00 95.38 258 GLN A O 1
ATOM 2055 N N . PHE A 1 259 ? 4.444 -7.986 -12.919 1.00 97.38 259 PHE A N 1
ATOM 2056 C CA . PHE A 1 259 ? 3.713 -8.746 -11.902 1.00 97.38 259 PHE A CA 1
ATOM 2057 C C . PHE A 1 259 ? 4.069 -10.236 -11.886 1.00 97.38 259 PHE A C 1
ATOM 2059 O O . PHE A 1 259 ? 4.083 -10.840 -10.809 1.00 97.38 259 PHE A O 1
ATOM 2066 N N . ASP A 1 260 ? 4.302 -10.845 -13.048 1.00 97.19 260 ASP A N 1
ATOM 2067 C CA . ASP A 1 260 ? 4.708 -12.249 -13.170 1.00 97.19 260 ASP A CA 1
ATOM 2068 C C . ASP A 1 260 ? 6.104 -12.442 -12.549 1.00 97.19 260 ASP A C 1
ATOM 2070 O O . ASP A 1 260 ? 6.262 -13.288 -11.666 1.00 97.19 260 ASP A O 1
ATOM 2074 N N . TYR A 1 261 ? 7.056 -11.560 -12.866 1.00 96.06 261 TYR A N 1
ATOM 2075 C CA . TYR A 1 261 ? 8.390 -11.538 -12.266 1.00 96.06 261 TYR A CA 1
ATOM 2076 C C . TYR A 1 261 ? 8.348 -11.375 -10.742 1.00 96.06 261 TYR A C 1
ATOM 2078 O O . TYR A 1 261 ? 8.937 -12.176 -10.019 1.00 96.06 261 TYR A O 1
ATOM 2086 N N . ASN A 1 262 ? 7.593 -10.401 -10.216 1.00 96.94 262 ASN A N 1
ATOM 2087 C CA . ASN A 1 262 ? 7.470 -10.220 -8.764 1.00 96.94 262 ASN A CA 1
ATOM 2088 C C . ASN A 1 262 ? 6.906 -11.472 -8.070 1.00 96.94 262 ASN A C 1
ATOM 2090 O O . ASN A 1 262 ? 7.359 -11.842 -6.985 1.00 96.94 262 ASN A O 1
ATOM 2094 N N . ALA A 1 263 ? 5.930 -12.146 -8.683 1.00 98.31 263 ALA A N 1
ATOM 2095 C CA . ALA A 1 263 ? 5.394 -13.388 -8.138 1.00 98.31 263 ALA A CA 1
ATOM 2096 C C . ALA A 1 263 ? 6.416 -14.527 -8.165 1.00 98.31 263 ALA A C 1
ATOM 2098 O O . ALA A 1 263 ? 6.528 -15.256 -7.179 1.00 98.31 263 ALA A O 1
ATOM 2099 N N . ASP A 1 264 ? 7.168 -14.677 -9.250 1.00 97.19 264 ASP A N 1
ATOM 2100 C CA . ASP A 1 264 ? 8.175 -15.728 -9.373 1.00 97.19 264 ASP A CA 1
ATOM 2101 C C . ASP A 1 264 ? 9.378 -15.478 -8.459 1.00 97.19 264 ASP A C 1
ATOM 2103 O O . ASP A 1 264 ? 9.843 -16.413 -7.804 1.00 97.19 264 ASP A O 1
ATOM 2107 N N . HIS A 1 265 ? 9.792 -14.219 -8.289 1.00 95.94 265 HIS A N 1
ATOM 2108 C CA . HIS 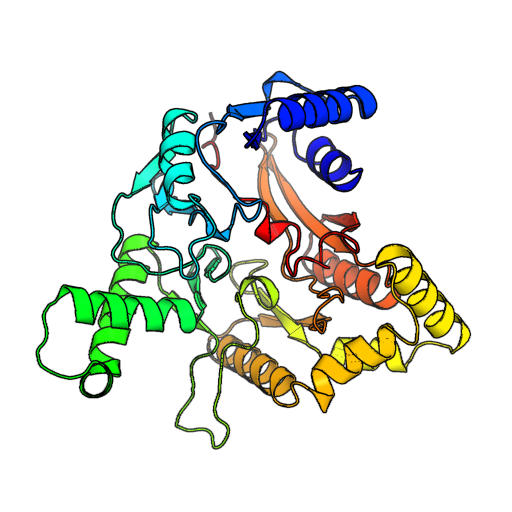A 1 265 ? 10.792 -13.818 -7.300 1.00 95.94 265 HIS A CA 1
ATOM 2109 C C . HIS A 1 265 ? 10.385 -14.258 -5.886 1.00 95.94 265 HIS A C 1
ATOM 2111 O O . HIS A 1 265 ? 11.157 -14.898 -5.169 1.00 95.94 265 HIS A O 1
ATOM 2117 N N . LEU A 1 266 ? 9.142 -13.973 -5.485 1.00 97.88 266 LEU A N 1
ATOM 2118 C CA . LEU A 1 266 ? 8.621 -14.356 -4.171 1.00 97.88 266 LEU A CA 1
ATOM 2119 C C . LEU A 1 266 ? 8.476 -15.878 -4.016 1.00 97.88 266 LEU A C 1
ATOM 2121 O O . LEU A 1 266 ? 8.839 -16.423 -2.971 1.00 97.88 266 LEU A O 1
ATOM 2125 N N . ARG A 1 267 ? 8.010 -16.589 -5.050 1.00 98.38 267 ARG A N 1
ATOM 2126 C CA . ARG A 1 267 ? 7.957 -18.064 -5.048 1.00 98.38 267 ARG A CA 1
ATOM 2127 C C . ARG A 1 267 ? 9.344 -18.680 -4.916 1.00 98.38 267 ARG A C 1
ATOM 2129 O O . ARG A 1 267 ? 9.511 -19.626 -4.151 1.00 98.38 267 ARG A O 1
ATOM 2136 N N . GLY A 1 268 ? 10.344 -18.122 -5.600 1.00 97.12 268 GLY A N 1
ATOM 2137 C CA . GLY A 1 268 ? 11.745 -18.533 -5.488 1.00 97.12 268 GLY A CA 1
ATOM 2138 C C . GLY A 1 268 ? 12.300 -18.398 -4.067 1.00 97.12 268 GLY A C 1
ATOM 2139 O O . GLY A 1 268 ? 13.182 -19.157 -3.672 1.00 97.12 268 GLY A O 1
ATOM 2140 N N . LYS A 1 269 ? 11.728 -17.493 -3.263 1.00 97.00 269 LYS A N 1
ATOM 2141 C CA . LYS A 1 269 ? 12.028 -17.331 -1.830 1.00 97.00 269 LYS A CA 1
ATOM 2142 C C . LYS A 1 269 ? 11.208 -18.235 -0.906 1.00 97.00 269 LYS A C 1
ATOM 2144 O O . LYS A 1 269 ? 11.391 -18.186 0.307 1.00 97.00 269 LYS A O 1
ATOM 2149 N N . GLY A 1 270 ? 10.334 -19.075 -1.457 1.00 98.00 270 GLY A N 1
ATOM 2150 C CA . GLY A 1 270 ? 9.524 -20.034 -0.705 1.00 98.00 270 GLY A CA 1
ATOM 2151 C C . GLY A 1 270 ? 8.164 -19.508 -0.247 1.00 98.00 270 GLY A C 1
ATOM 2152 O O . GLY A 1 270 ? 7.495 -20.184 0.534 1.00 98.00 270 GLY A O 1
ATOM 2153 N N . TYR A 1 271 ? 7.731 -18.337 -0.722 1.00 98.62 271 TYR A N 1
ATOM 2154 C CA . TYR A 1 271 ? 6.395 -17.825 -0.424 1.00 98.62 271 TYR A CA 1
ATOM 2155 C C . TYR A 1 271 ? 5.312 -18.551 -1.225 1.00 98.62 271 TYR A C 1
ATOM 2157 O O . TYR A 1 271 ? 5.454 -18.823 -2.419 1.00 98.62 271 TYR A O 1
ATOM 2165 N N . ASN A 1 272 ? 4.175 -18.791 -0.577 1.00 98.69 272 ASN A N 1
ATOM 2166 C CA . ASN A 1 272 ? 2.929 -19.110 -1.251 1.00 98.69 272 ASN A CA 1
ATOM 2167 C C . ASN A 1 272 ? 2.368 -17.828 -1.884 1.00 98.69 272 ASN A C 1
ATOM 2169 O O . ASN A 1 272 ? 1.944 -16.912 -1.182 1.00 98.69 272 ASN A O 1
ATOM 2173 N N . VAL A 1 273 ? 2.373 -17.746 -3.214 1.00 98.75 273 VAL A N 1
ATOM 2174 C CA . VAL A 1 273 ? 1.904 -16.554 -3.934 1.00 98.75 273 VAL A CA 1
ATOM 2175 C C . VAL A 1 273 ? 0.531 -16.794 -4.546 1.00 98.75 273 VAL A C 1
ATOM 2177 O O . VAL A 1 273 ? 0.381 -17.645 -5.427 1.00 98.75 273 VAL A O 1
ATOM 2180 N N . ILE A 1 274 ? -0.447 -15.987 -4.133 1.00 98.75 274 ILE A N 1
ATOM 2181 C CA . ILE A 1 274 ? -1.814 -15.986 -4.668 1.00 98.75 274 ILE A CA 1
ATOM 2182 C C . ILE A 1 274 ? -2.005 -14.756 -5.559 1.00 98.75 274 ILE A C 1
ATOM 2184 O O . ILE A 1 274 ? -1.595 -13.651 -5.214 1.00 98.75 274 ILE A O 1
ATOM 2188 N N . ARG A 1 275 ? -2.635 -14.948 -6.720 1.00 98.62 275 ARG A N 1
ATOM 2189 C CA . ARG A 1 275 ? -2.880 -13.883 -7.699 1.00 98.62 275 ARG A CA 1
ATOM 2190 C C . ARG A 1 275 ? -4.174 -13.136 -7.385 1.00 98.62 275 ARG A C 1
ATOM 2192 O O . ARG A 1 275 ? -5.206 -13.767 -7.165 1.00 98.62 275 ARG A O 1
ATOM 2199 N N . MET A 1 276 ? -4.104 -11.809 -7.361 1.00 98.62 276 MET A N 1
ATOM 2200 C CA . MET A 1 276 ? -5.202 -10.898 -7.036 1.00 98.62 276 MET A CA 1
ATOM 2201 C C . MET A 1 276 ? -5.560 -10.062 -8.270 1.00 98.62 276 MET A C 1
ATOM 2203 O O . MET A 1 276 ? -4.653 -9.470 -8.846 1.00 98.62 276 MET A O 1
ATOM 2207 N N . PRO A 1 277 ? -6.836 -9.953 -8.686 1.00 98.38 277 PRO A N 1
ATOM 2208 C CA . PRO A 1 277 ? -7.200 -9.077 -9.796 1.00 98.38 277 PRO A CA 1
ATOM 2209 C C . PRO A 1 277 ? -6.678 -7.648 -9.599 1.00 98.38 277 PRO A C 1
ATOM 2211 O O . PRO A 1 277 ? -6.818 -7.066 -8.524 1.00 98.38 277 PRO A O 1
ATOM 2214 N N . PHE A 1 278 ? -6.088 -7.075 -10.643 1.00 97.00 278 PHE A N 1
ATOM 2215 C CA . PHE A 1 278 ? -5.531 -5.725 -10.613 1.00 97.00 278 PHE A CA 1
ATOM 2216 C C . PHE A 1 278 ? -5.782 -5.031 -11.950 1.00 97.00 278 PHE A C 1
ATOM 2218 O O . PHE A 1 278 ? -5.658 -5.666 -12.986 1.00 97.00 278 PHE A O 1
ATOM 2225 N N . LEU A 1 279 ? -6.111 -3.739 -11.958 1.00 95.12 279 LEU A N 1
ATOM 2226 C CA . LEU A 1 279 ? -6.089 -2.924 -13.176 1.00 95.12 279 LEU A CA 1
ATOM 2227 C C . LEU A 1 279 ? -5.560 -1.528 -12.862 1.00 95.12 279 LEU A C 1
ATOM 2229 O O . LEU A 1 279 ? -6.131 -0.791 -12.054 1.00 95.12 279 LEU A O 1
ATOM 2233 N N . GLN A 1 280 ? -4.513 -1.127 -13.572 1.00 91.06 280 GLN A N 1
ATOM 2234 C CA . GLN A 1 280 ? -4.060 0.254 -13.610 1.00 91.06 280 GLN A CA 1
ATOM 2235 C C . GLN A 1 280 ? -5.041 1.101 -14.425 1.00 91.06 280 GLN A C 1
ATOM 2237 O O . GLN A 1 280 ? -5.374 0.768 -15.562 1.00 91.06 280 GLN A O 1
ATOM 2242 N N . GLY A 1 281 ? -5.501 2.210 -13.850 1.00 87.38 281 GLY A N 1
ATOM 2243 C CA . GLY A 1 281 ? -6.345 3.174 -14.553 1.00 87.38 281 GLY A CA 1
ATOM 2244 C C . GLY A 1 281 ? -5.525 4.228 -15.303 1.00 87.38 281 GLY A C 1
ATOM 2245 O O . GLY A 1 281 ? -4.517 4.703 -14.762 1.00 87.38 281 GLY A O 1
ATOM 2246 N N . PRO A 1 282 ? -5.945 4.651 -16.515 1.00 84.62 282 PRO A N 1
ATOM 2247 C CA . PRO A 1 282 ? -5.376 5.834 -17.159 1.00 84.62 282 PRO A CA 1
ATOM 2248 C C . PRO A 1 282 ? -5.696 7.107 -16.347 1.00 84.62 282 PRO A C 1
ATOM 2250 O O . PRO A 1 282 ? -6.540 7.075 -15.448 1.00 84.62 282 PRO A O 1
ATOM 2253 N N . PRO A 1 283 ? -5.064 8.261 -16.640 1.00 78.44 283 PRO A N 1
ATOM 2254 C CA . PRO A 1 283 ? -5.408 9.523 -15.983 1.00 78.44 283 PRO A CA 1
ATOM 2255 C C . PRO A 1 283 ? -6.922 9.804 -16.004 1.00 78.44 283 PRO A C 1
ATOM 2257 O O . PRO A 1 283 ? -7.564 9.672 -17.045 1.00 78.44 283 PRO A O 1
ATOM 2260 N N . GLY A 1 284 ? -7.483 10.174 -14.847 1.00 72.62 284 GLY A N 1
ATOM 2261 C CA . GLY A 1 284 ? -8.922 10.418 -14.665 1.00 72.62 284 GLY A CA 1
ATOM 2262 C C . GLY A 1 284 ? -9.765 9.165 -14.398 1.00 72.62 284 GLY A C 1
ATOM 2263 O O . GLY A 1 284 ? -10.923 9.286 -14.015 1.00 72.62 284 GLY A O 1
ATOM 2264 N N . VAL A 1 285 ? -9.197 7.963 -14.529 1.00 78.69 285 VAL A N 1
ATOM 2265 C CA . VAL A 1 285 ? -9.897 6.696 -14.290 1.00 78.69 285 VAL A CA 1
ATOM 2266 C C . VAL A 1 285 ? -9.303 5.985 -13.073 1.00 78.69 285 VAL A C 1
ATOM 2268 O O . VAL A 1 285 ? -8.095 5.993 -12.842 1.00 78.69 285 VAL A O 1
ATOM 2271 N N . SER A 1 286 ? -10.188 5.372 -12.288 1.00 77.50 286 SER A N 1
ATOM 2272 C CA . SER A 1 286 ? -9.869 4.602 -11.085 1.00 77.50 286 SER A CA 1
ATOM 2273 C C . SER A 1 286 ? -8.761 3.569 -11.309 1.00 77.50 286 SER A C 1
ATOM 2275 O O . SER A 1 286 ? -8.836 2.785 -12.250 1.00 77.50 286 SER A O 1
ATOM 2277 N N . TRP A 1 287 ? -7.801 3.482 -10.387 1.00 89.19 287 TRP A N 1
ATOM 2278 C CA . TRP A 1 287 ? -7.018 2.252 -10.205 1.00 89.19 287 TRP A CA 1
ATOM 2279 C C . TRP A 1 287 ? -7.873 1.212 -9.481 1.00 89.19 287 TRP A C 1
ATOM 2281 O O . TRP A 1 287 ? -8.619 1.557 -8.569 1.00 89.19 287 TRP A O 1
ATOM 2291 N N . ILE A 1 288 ? -7.800 -0.048 -9.891 1.00 93.38 288 ILE A N 1
ATOM 2292 C CA . ILE A 1 288 ? -8.533 -1.157 -9.274 1.00 93.38 288 ILE A CA 1
ATOM 2293 C C . ILE A 1 288 ? -7.485 -2.053 -8.630 1.00 93.38 288 ILE A C 1
ATOM 2295 O O . ILE A 1 288 ? -6.791 -2.799 -9.317 1.00 93.38 288 ILE A O 1
ATOM 2299 N N . THR A 1 289 ? -7.348 -1.953 -7.310 1.00 95.56 289 THR A N 1
ATOM 2300 C CA . THR A 1 289 ? -6.424 -2.786 -6.542 1.00 95.56 289 THR A CA 1
ATOM 2301 C C . THR A 1 289 ? -7.067 -3.276 -5.259 1.00 95.56 289 THR A C 1
ATOM 2303 O O . THR A 1 289 ? -7.460 -2.511 -4.386 1.00 95.56 289 THR A O 1
ATOM 2306 N N . TYR A 1 290 ? -7.121 -4.587 -5.102 1.00 97.62 290 TYR A N 1
ATOM 2307 C CA . TYR A 1 290 ? -7.591 -5.192 -3.862 1.00 97.62 290 TYR A CA 1
ATOM 2308 C C . TYR A 1 290 ? -6.459 -5.394 -2.845 1.00 97.62 290 TYR A C 1
ATOM 2310 O O . TYR A 1 290 ? -6.728 -5.725 -1.694 1.00 97.62 290 TYR A O 1
ATOM 2318 N N . ASN A 1 291 ? -5.209 -5.137 -3.249 1.00 97.88 291 ASN A N 1
ATOM 2319 C CA . ASN A 1 291 ? -4.024 -5.193 -2.395 1.00 97.88 291 ASN A CA 1
ATOM 2320 C C . ASN A 1 291 ? -3.927 -3.992 -1.440 1.00 97.88 291 ASN A C 1
ATOM 2322 O O . ASN A 1 291 ? -3.482 -4.143 -0.299 1.00 97.88 291 ASN A O 1
ATOM 2326 N N . ASN A 1 292 ? -4.399 -2.815 -1.869 1.00 96.44 292 ASN A N 1
ATOM 2327 C CA . ASN A 1 292 ? -4.343 -1.577 -1.085 1.00 96.44 292 ASN A CA 1
ATOM 2328 C C . ASN A 1 292 ? -5.456 -1.523 -0.013 1.00 96.44 292 ASN A C 1
ATOM 2330 O O . ASN A 1 292 ? -6.302 -0.627 0.026 1.00 96.44 292 ASN A O 1
ATOM 2334 N N . CYS A 1 293 ? -5.472 -2.539 0.848 1.00 96.38 293 CYS A N 1
ATOM 2335 C CA . CYS A 1 293 ? -6.434 -2.751 1.920 1.00 96.38 293 CYS A CA 1
ATOM 2336 C C . CYS A 1 293 ? -5.825 -2.460 3.300 1.00 96.38 293 CYS A C 1
ATOM 2338 O O . CYS A 1 293 ? -4.603 -2.421 3.485 1.00 96.38 293 CYS A O 1
ATOM 2340 N N . LEU A 1 294 ? -6.699 -2.288 4.291 1.00 95.31 294 LEU A N 1
ATOM 2341 C CA . LEU A 1 294 ? -6.307 -2.271 5.696 1.00 95.31 294 LEU A CA 1
ATOM 2342 C C . LEU A 1 294 ? -6.645 -3.625 6.322 1.00 95.31 294 LEU A C 1
ATOM 2344 O O . LEU A 1 294 ? -7.734 -4.150 6.100 1.00 95.31 294 LEU A O 1
ATOM 2348 N N . MET A 1 295 ? -5.726 -4.183 7.105 1.00 94.38 295 MET A N 1
ATOM 2349 C CA . MET A 1 295 ? -5.901 -5.482 7.754 1.00 94.38 295 MET A CA 1
ATOM 2350 C C . MET A 1 295 ? -5.707 -5.364 9.260 1.00 94.38 295 MET A C 1
ATOM 2352 O O . MET A 1 295 ? -4.824 -4.645 9.727 1.00 94.38 295 MET A O 1
ATOM 2356 N N . GLU A 1 296 ? -6.502 -6.123 10.003 1.00 91.69 296 GLU A N 1
ATOM 2357 C CA . GLU A 1 296 ? -6.347 -6.330 11.437 1.00 91.69 296 GLU A CA 1
ATOM 2358 C C . GLU A 1 296 ? -6.043 -7.800 11.697 1.00 91.69 296 GLU A C 1
ATOM 2360 O O . GLU A 1 296 ? -6.711 -8.692 11.167 1.00 91.69 296 GLU A O 1
ATOM 2365 N N . THR A 1 297 ? -5.015 -8.059 12.501 1.00 89.94 297 THR A N 1
ATOM 2366 C CA . THR A 1 297 ? -4.688 -9.401 12.986 1.00 89.94 297 THR A CA 1
ATOM 2367 C C . THR A 1 297 ? -4.128 -9.303 14.397 1.00 89.94 297 THR A C 1
ATOM 2369 O O . THR A 1 297 ? -3.032 -8.766 14.586 1.00 89.94 297 THR A O 1
ATOM 2372 N N . TYR A 1 298 ? -4.902 -9.767 15.374 1.00 88.06 298 TYR A N 1
ATOM 2373 C CA . TYR A 1 298 ? -4.545 -9.794 16.794 1.00 88.06 298 TYR A CA 1
ATOM 2374 C C . TYR A 1 298 ? -5.464 -10.751 17.558 1.00 88.06 298 TYR A C 1
ATOM 2376 O O . TYR A 1 298 ? -6.522 -11.127 17.057 1.00 88.06 298 TYR A O 1
ATOM 2384 N N . THR A 1 299 ? -5.071 -11.114 18.773 1.00 89.25 299 THR A N 1
ATOM 2385 C CA . THR A 1 299 ? -5.901 -11.871 19.714 1.00 89.25 299 THR A CA 1
ATOM 2386 C C . THR A 1 299 ? -6.434 -10.899 20.764 1.00 89.25 299 THR A C 1
ATOM 2388 O O . THR A 1 299 ? -5.695 -10.049 21.255 1.00 89.25 299 THR A O 1
ATOM 2391 N N . ARG A 1 300 ? -7.732 -10.960 21.065 1.00 86.62 300 ARG A N 1
ATOM 2392 C CA . ARG A 1 300 ? -8.369 -10.147 22.109 1.00 86.62 300 ARG A CA 1
ATOM 2393 C C . ARG A 1 300 ? -8.014 -10.664 23.510 1.00 86.62 300 ARG A C 1
ATOM 2395 O O . ARG A 1 300 ? -7.689 -11.842 23.647 1.00 86.62 300 ARG A O 1
ATOM 2402 N N . PRO A 1 301 ? -8.217 -9.858 24.572 1.00 87.19 301 PRO A N 1
ATOM 2403 C CA . PRO A 1 301 ? -8.035 -10.310 25.957 1.00 87.19 301 PRO A CA 1
ATOM 2404 C C . PRO A 1 301 ? -8.893 -11.523 26.357 1.00 87.19 301 PRO A C 1
ATOM 2406 O O . PRO A 1 301 ? -8.544 -12.253 27.279 1.00 87.19 301 PRO A O 1
ATOM 2409 N N . ASP A 1 302 ? -10.021 -11.753 25.675 1.00 89.88 302 ASP A N 1
ATOM 2410 C CA . ASP A 1 302 ? -10.874 -12.931 25.883 1.00 89.88 302 ASP A CA 1
ATOM 2411 C C . ASP A 1 302 ? -10.382 -14.194 25.146 1.00 89.88 302 ASP A C 1
ATOM 2413 O O . ASP A 1 302 ? -11.027 -15.241 25.212 1.00 89.88 302 ASP A O 1
ATOM 2417 N N . GLY A 1 303 ? -9.243 -14.104 24.452 1.00 91.12 303 GLY A N 1
ATOM 2418 C CA . GLY A 1 303 ? -8.639 -15.177 23.668 1.00 91.12 303 GLY A CA 1
ATOM 2419 C C . GLY A 1 303 ? -9.220 -15.346 22.263 1.00 91.12 303 GLY A C 1
ATOM 2420 O O . GLY A 1 303 ? -8.804 -16.260 21.555 1.00 91.12 303 GLY A O 1
ATOM 2421 N N . SER A 1 304 ? -10.176 -14.512 21.837 1.00 91.38 304 SER A N 1
ATOM 2422 C CA . SER A 1 304 ? -10.711 -14.576 20.473 1.00 91.38 304 SER A CA 1
ATOM 2423 C C . SER A 1 304 ? -9.773 -13.921 19.460 1.00 91.38 304 SER A C 1
ATOM 2425 O O . SER A 1 304 ? -9.294 -12.806 19.660 1.00 91.38 304 SER A O 1
ATOM 2427 N N . ASP A 1 305 ? -9.542 -14.593 18.335 1.00 92.19 305 ASP A N 1
ATOM 2428 C CA . ASP A 1 305 ? -8.736 -14.041 17.250 1.00 92.19 305 ASP A CA 1
ATOM 2429 C C . ASP A 1 305 ? -9.561 -13.100 16.366 1.00 92.19 305 ASP A C 1
ATOM 2431 O O . ASP A 1 305 ? -10.675 -13.408 15.930 1.00 92.19 305 ASP A O 1
ATOM 2435 N N . VAL A 1 306 ? -8.977 -11.948 16.057 1.00 93.38 306 VAL A N 1
ATOM 2436 C CA . VAL A 1 306 ? -9.470 -10.999 15.066 1.00 93.38 306 VAL A CA 1
ATOM 2437 C C . VAL A 1 306 ? -8.620 -11.135 13.824 1.00 93.38 306 VAL A C 1
ATOM 2439 O O . VAL A 1 306 ? -7.411 -10.933 13.866 1.00 93.38 306 VAL A O 1
ATOM 2442 N N . ARG A 1 307 ? -9.269 -11.429 12.697 1.00 95.50 307 ARG A N 1
ATOM 2443 C CA . ARG A 1 307 ? -8.660 -11.386 11.369 1.00 95.50 307 ARG A CA 1
ATOM 2444 C C . ARG A 1 307 ? -9.635 -10.729 10.402 1.00 95.50 307 ARG A C 1
ATOM 2446 O O . ARG A 1 307 ? -10.543 -11.377 9.889 1.00 95.50 307 ARG A O 1
ATOM 2453 N N . ARG A 1 308 ? -9.491 -9.419 10.201 1.00 97.44 308 ARG A N 1
ATOM 2454 C CA . ARG A 1 308 ? -10.399 -8.601 9.378 1.00 97.44 308 ARG A CA 1
ATOM 2455 C C . ARG A 1 308 ? -9.636 -7.926 8.254 1.00 97.44 308 ARG A C 1
ATOM 2457 O O . ARG A 1 308 ? -8.497 -7.505 8.446 1.00 97.44 308 ARG A O 1
ATOM 2464 N N . VAL A 1 309 ? -10.263 -7.820 7.089 1.00 98.06 309 VAL A N 1
ATOM 2465 C CA . VAL A 1 309 ? -9.763 -7.001 5.983 1.00 98.06 309 VAL A CA 1
ATOM 2466 C C . VAL A 1 309 ? -10.822 -5.986 5.590 1.00 98.06 309 VAL A C 1
ATOM 2468 O O . VAL A 1 309 ? -11.964 -6.330 5.295 1.00 98.06 309 VAL A O 1
ATOM 2471 N N . PHE A 1 310 ? -10.428 -4.722 5.572 1.00 97.75 310 PHE A N 1
ATOM 2472 C CA . PHE A 1 310 ? -11.210 -3.635 5.013 1.00 97.75 310 PHE A CA 1
ATOM 2473 C C . PHE A 1 310 ? -10.860 -3.521 3.535 1.00 97.75 310 PHE A C 1
ATOM 2475 O O . PHE A 1 310 ? -9.895 -2.854 3.147 1.00 97.75 310 PHE A O 1
ATOM 2482 N N . LEU A 1 311 ? -11.612 -4.263 2.728 1.00 97.88 311 LEU A N 1
ATOM 2483 C CA . LEU A 1 311 ? -11.326 -4.493 1.321 1.00 97.88 311 LEU A CA 1
ATOM 2484 C C . LEU A 1 311 ? -11.877 -3.334 0.481 1.00 97.88 311 LEU A C 1
ATOM 2486 O O . LEU A 1 311 ? -13.091 -3.113 0.505 1.00 97.88 311 LEU A O 1
ATOM 2490 N N . PRO A 1 312 ? -11.049 -2.590 -0.274 1.00 96.00 312 PRO A N 1
ATOM 2491 C CA . PRO A 1 312 ? -11.577 -1.646 -1.247 1.00 96.00 312 PRO A CA 1
ATOM 2492 C C . PRO A 1 312 ? -12.421 -2.381 -2.297 1.00 96.00 312 PRO A C 1
ATOM 2494 O O . PRO A 1 312 ? -12.026 -3.415 -2.820 1.00 96.00 312 PRO A O 1
ATOM 2497 N N . THR A 1 313 ? -13.591 -1.834 -2.608 1.00 94.88 313 THR A N 1
ATOM 2498 C CA . THR A 1 313 ? -14.485 -2.330 -3.660 1.00 94.88 313 THR A CA 1
ATOM 2499 C C . THR A 1 313 ? -14.770 -1.220 -4.655 1.00 94.88 313 THR A C 1
ATOM 2501 O O . THR A 1 313 ? -14.843 -0.036 -4.298 1.00 94.88 313 THR A O 1
ATOM 2504 N N . TYR A 1 314 ? -14.932 -1.615 -5.915 1.00 92.38 314 TYR A N 1
ATOM 2505 C CA . TYR A 1 314 ? -14.953 -0.688 -7.048 1.00 92.38 314 TYR A CA 1
ATOM 2506 C C . TYR A 1 314 ? -16.285 -0.669 -7.783 1.00 92.38 314 TYR A C 1
ATOM 2508 O O . TYR A 1 314 ? -16.454 0.022 -8.786 1.00 92.38 314 TYR A O 1
ATOM 2516 N N . GLY A 1 315 ? -17.263 -1.409 -7.262 1.00 90.00 315 GLY A N 1
ATOM 2517 C CA . GLY A 1 315 ? -18.553 -1.540 -7.904 1.00 90.00 315 GLY A CA 1
ATOM 2518 C C . GLY A 1 315 ? -18.480 -2.399 -9.159 1.00 90.00 315 GLY A C 1
ATOM 2519 O O . GLY A 1 315 ? -19.310 -2.205 -10.045 1.00 90.00 315 GLY A O 1
ATOM 2520 N N . LEU A 1 316 ? -17.547 -3.349 -9.188 1.00 93.62 316 LEU A N 1
ATOM 2521 C CA . LEU A 1 316 ? -17.335 -4.338 -10.239 1.00 93.62 316 LEU A CA 1
ATOM 2522 C C . LEU A 1 316 ? -17.581 -5.726 -9.639 1.00 93.62 316 LEU A C 1
ATOM 2524 O O . LEU A 1 316 ? -16.623 -6.395 -9.258 1.00 93.62 316 LEU A O 1
ATOM 2528 N N . PRO A 1 317 ? -18.850 -6.170 -9.522 1.00 95.31 317 PRO A N 1
ATOM 2529 C CA . PRO A 1 317 ? -19.219 -7.319 -8.698 1.00 95.31 317 PRO A CA 1
ATOM 2530 C C . PRO A 1 317 ? -18.436 -8.606 -8.966 1.00 95.31 317 PRO A C 1
ATOM 2532 O O . PRO A 1 317 ? -18.181 -9.352 -8.028 1.00 95.31 317 PRO A O 1
ATOM 2535 N N . ALA A 1 318 ? -18.056 -8.890 -10.214 1.00 97.06 318 ALA A N 1
ATOM 2536 C CA . ALA A 1 318 ? -17.253 -10.071 -10.531 1.00 97.06 318 ALA A CA 1
ATOM 2537 C C . ALA A 1 318 ? -15.819 -9.986 -9.971 1.00 97.06 318 ALA A C 1
ATOM 2539 O O . ALA A 1 318 ? -15.324 -10.963 -9.412 1.00 97.06 318 ALA A O 1
ATOM 2540 N N . LEU A 1 319 ? -15.171 -8.820 -10.072 1.00 97.44 319 LEU A N 1
ATOM 2541 C CA . LEU A 1 319 ? -13.829 -8.599 -9.524 1.00 97.44 319 LEU A CA 1
ATOM 2542 C C . LEU A 1 319 ? -13.862 -8.459 -7.999 1.00 97.44 319 LEU A C 1
ATOM 2544 O O . LEU A 1 319 ? -13.070 -9.102 -7.314 1.00 97.44 319 LEU A O 1
ATOM 2548 N N . ASP A 1 320 ? -14.820 -7.683 -7.478 1.00 97.69 320 ASP A N 1
ATOM 2549 C CA . ASP A 1 320 ? -15.007 -7.463 -6.041 1.00 97.69 320 ASP A CA 1
ATOM 2550 C C . ASP A 1 320 ? -15.215 -8.816 -5.334 1.00 97.69 320 ASP A C 1
ATOM 2552 O O . ASP A 1 320 ? -14.509 -9.135 -4.380 1.00 97.69 320 ASP A O 1
ATOM 2556 N N . ARG A 1 321 ? -16.089 -9.679 -5.874 1.00 98.38 321 ARG A N 1
ATOM 2557 C CA . ARG A 1 321 ? -16.338 -11.026 -5.336 1.00 98.38 321 ARG A CA 1
ATOM 2558 C C . ARG A 1 321 ? -15.109 -11.929 -5.401 1.00 98.38 321 ARG A C 1
ATOM 2560 O O . ARG A 1 321 ? -14.837 -12.643 -4.444 1.00 98.38 321 ARG A O 1
ATOM 2567 N N . LYS A 1 322 ? -14.347 -11.897 -6.500 1.00 98.56 322 LYS A N 1
ATOM 2568 C CA . LYS A 1 322 ? -13.111 -12.684 -6.620 1.00 98.56 322 LYS A CA 1
ATOM 2569 C C . LYS A 1 322 ? -12.102 -12.295 -5.536 1.00 98.56 322 LYS A C 1
ATOM 2571 O O . LYS A 1 322 ? -11.477 -13.170 -4.939 1.00 98.56 322 LYS A O 1
ATOM 2576 N N . ALA A 1 323 ? -11.958 -11.000 -5.265 1.00 98.62 323 ALA A N 1
ATOM 2577 C CA . ALA A 1 323 ? -11.097 -10.511 -4.197 1.00 98.62 323 ALA A CA 1
ATOM 2578 C C . ALA A 1 323 ? -11.614 -10.916 -2.808 1.00 98.62 323 ALA A C 1
ATOM 2580 O O . ALA A 1 323 ? -10.837 -11.403 -1.985 1.00 98.62 323 ALA A O 1
ATOM 2581 N N . GLU A 1 324 ? -12.923 -10.792 -2.562 1.00 98.69 324 GLU A N 1
ATOM 2582 C CA . GLU A 1 324 ? -13.562 -11.270 -1.329 1.00 98.69 324 GLU A CA 1
ATOM 2583 C C . GLU A 1 324 ? -13.306 -12.768 -1.105 1.00 98.69 324 GLU A C 1
ATOM 2585 O O . GLU A 1 324 ? -12.912 -13.171 -0.014 1.00 98.69 324 GLU A O 1
ATOM 2590 N N . GLU A 1 325 ? -13.483 -13.605 -2.129 1.00 98.69 325 GLU A N 1
ATOM 2591 C CA . GLU A 1 325 ? -13.218 -15.048 -2.073 1.00 98.69 325 GLU A CA 1
ATOM 2592 C C . GLU A 1 325 ? -11.758 -15.354 -1.723 1.00 98.69 325 GLU A C 1
ATOM 2594 O O . GLU A 1 325 ? -11.500 -16.224 -0.887 1.00 98.69 325 GLU A O 1
ATOM 2599 N N . ILE A 1 326 ? -10.803 -14.621 -2.310 1.00 98.75 326 ILE A N 1
ATOM 2600 C CA . ILE A 1 326 ? -9.380 -14.772 -1.987 1.00 98.75 326 ILE A CA 1
ATOM 2601 C C . ILE A 1 326 ? -9.151 -14.482 -0.503 1.00 98.75 326 ILE A C 1
ATOM 2603 O O . ILE A 1 326 ? -8.623 -15.343 0.195 1.00 98.75 326 ILE A O 1
ATOM 2607 N N . TYR A 1 327 ? -9.594 -13.338 0.017 1.00 98.75 327 TYR A N 1
ATOM 2608 C CA . TYR A 1 327 ? -9.389 -13.008 1.432 1.00 98.75 327 TYR A CA 1
ATOM 2609 C C . TYR A 1 327 ? -10.130 -13.952 2.391 1.00 98.75 327 TYR A C 1
ATOM 2611 O O . TYR A 1 327 ? -9.548 -14.384 3.389 1.00 98.75 327 TYR A O 1
ATOM 2619 N N . ASN A 1 328 ? -11.367 -14.344 2.070 1.00 98.62 328 ASN A N 1
ATOM 2620 C CA . ASN A 1 328 ? -12.118 -15.335 2.846 1.00 98.62 328 ASN A CA 1
ATOM 2621 C C . ASN A 1 328 ? -11.379 -16.683 2.896 1.00 98.62 328 ASN A C 1
ATOM 2623 O O . ASN A 1 328 ? -11.306 -17.306 3.954 1.00 98.62 328 ASN A O 1
ATOM 2627 N N . SER A 1 329 ? -10.766 -17.117 1.785 1.00 98.31 329 SER A N 1
ATOM 2628 C CA . SER A 1 329 ? -9.961 -18.349 1.750 1.00 98.31 329 SER A CA 1
ATOM 2629 C C . SER A 1 329 ? -8.720 -18.290 2.650 1.00 98.31 329 SER A C 1
ATOM 2631 O O . SER A 1 329 ? -8.208 -19.331 3.053 1.00 98.31 329 SER A O 1
ATOM 2633 N N . GLN A 1 330 ? -8.260 -17.081 2.990 1.00 97.88 330 GLN A N 1
ATOM 2634 C CA . GLN A 1 330 ? -7.155 -16.829 3.921 1.00 97.88 330 GLN A CA 1
ATOM 2635 C C . GLN A 1 330 ? -7.637 -16.601 5.367 1.00 97.88 330 GLN A C 1
ATOM 2637 O O . GLN A 1 330 ? -6.860 -16.189 6.228 1.00 97.88 330 GLN A O 1
ATOM 2642 N N . GLY A 1 331 ? -8.919 -16.858 5.650 1.00 97.38 331 GLY A N 1
ATOM 2643 C CA . GLY A 1 331 ? -9.500 -16.766 6.989 1.00 97.38 331 GLY A CA 1
ATOM 2644 C C . GLY A 1 331 ? -9.822 -15.345 7.450 1.00 97.38 331 GLY A C 1
ATOM 2645 O O . GLY A 1 331 ? -10.033 -15.136 8.642 1.00 97.38 331 GLY A O 1
ATOM 2646 N N . PHE A 1 332 ? -9.848 -14.362 6.546 1.00 98.44 332 PHE A N 1
ATOM 2647 C CA . PHE A 1 332 ? -10.285 -13.014 6.896 1.00 98.44 332 PHE A CA 1
ATOM 2648 C C . PHE A 1 332 ? -11.807 -12.904 6.879 1.00 98.44 332 PHE A C 1
ATOM 2650 O O . PHE A 1 332 ? -12.461 -13.343 5.938 1.00 98.44 332 PHE A O 1
ATOM 2657 N N . GLN A 1 333 ? -12.360 -12.198 7.862 1.00 98.25 333 GLN A N 1
ATOM 2658 C CA . GLN A 1 333 ? -13.654 -11.549 7.711 1.00 98.25 333 GLN A CA 1
ATOM 2659 C C . GLN A 1 333 ? -13.488 -10.345 6.778 1.00 98.25 333 GLN A C 1
ATOM 2661 O O . GLN A 1 333 ? -12.777 -9.387 7.098 1.00 98.25 333 GLN A O 1
ATOM 2666 N N . VAL A 1 334 ? -14.164 -10.381 5.633 1.00 98.56 334 VAL A N 1
ATOM 2667 C CA . VAL A 1 334 ? -14.103 -9.300 4.647 1.00 98.56 334 VAL A CA 1
ATOM 2668 C C . VAL A 1 334 ? -15.140 -8.219 4.947 1.00 98.56 334 VAL A C 1
ATOM 2670 O O . VAL A 1 334 ? -16.327 -8.500 5.108 1.00 98.56 334 VAL A O 1
ATOM 2673 N N . ILE A 1 335 ? -14.683 -6.969 5.011 1.00 98.25 335 ILE A N 1
ATOM 2674 C CA . ILE A 1 335 ? -15.498 -5.773 5.237 1.00 98.25 335 ILE A CA 1
ATOM 2675 C C . ILE A 1 335 ? -15.350 -4.883 4.003 1.00 98.25 335 ILE A C 1
ATOM 2677 O O . ILE A 1 335 ? -14.336 -4.192 3.865 1.00 98.25 335 ILE A O 1
ATOM 2681 N N . PRO A 1 336 ? -16.321 -4.903 3.078 1.00 97.00 336 PRO A N 1
ATOM 2682 C CA . PRO A 1 336 ? -16.209 -4.156 1.838 1.00 97.00 336 PRO A CA 1
ATOM 2683 C C . PRO A 1 336 ? -16.313 -2.652 2.100 1.00 97.00 336 PRO A C 1
ATOM 2685 O O . PRO A 1 336 ? -17.234 -2.163 2.758 1.00 97.00 336 PRO A O 1
ATOM 2688 N N . LEU A 1 337 ? -15.376 -1.904 1.533 1.00 95.25 337 LEU A N 1
ATOM 2689 C CA . LEU A 1 337 ? -15.331 -0.452 1.548 1.00 95.25 337 LEU A CA 1
ATOM 2690 C C . LEU A 1 337 ? -15.509 0.056 0.120 1.00 95.25 337 LEU A C 1
ATOM 2692 O O . LEU A 1 337 ? -14.609 -0.081 -0.704 1.00 95.25 337 LEU A O 1
ATOM 2696 N N . ASN A 1 338 ? -16.658 0.650 -0.202 1.00 91.44 338 ASN A N 1
ATOM 2697 C CA . ASN A 1 338 ? -16.848 1.245 -1.526 1.00 91.44 338 ASN A CA 1
ATOM 2698 C C . ASN A 1 338 ? -15.925 2.463 -1.680 1.00 91.44 338 ASN A C 1
ATOM 2700 O O . ASN A 1 338 ? -16.094 3.467 -0.982 1.00 91.44 338 ASN A O 1
ATOM 2704 N N . LEU A 1 339 ? -14.943 2.345 -2.573 1.00 88.56 339 LEU A N 1
ATOM 2705 C CA . LEU A 1 339 ? -13.886 3.331 -2.802 1.00 88.56 339 LEU A CA 1
ATOM 2706 C C . LEU A 1 339 ? -13.751 3.739 -4.269 1.00 88.56 339 LEU A C 1
ATOM 2708 O O . LEU A 1 339 ? -12.799 4.432 -4.614 1.00 88.56 339 LEU A O 1
ATOM 2712 N N . ALA A 1 340 ? -14.719 3.388 -5.116 1.00 81.94 340 ALA A N 1
ATOM 2713 C CA . ALA A 1 340 ? -14.685 3.681 -6.548 1.00 81.94 340 ALA A CA 1
ATOM 2714 C C . ALA A 1 340 ? -14.456 5.173 -6.883 1.00 81.94 340 ALA A C 1
ATOM 2716 O O . ALA A 1 340 ? -13.852 5.490 -7.903 1.00 81.94 340 ALA A O 1
ATOM 2717 N N . SER A 1 341 ? -14.898 6.096 -6.020 1.00 76.12 341 SER A N 1
ATOM 2718 C CA . SER A 1 341 ? -14.650 7.535 -6.183 1.00 76.12 341 SER A CA 1
ATOM 2719 C C . SER A 1 341 ? -13.307 8.010 -5.620 1.00 76.12 341 SER A C 1
ATOM 2721 O O . SER A 1 341 ? -12.847 9.084 -5.981 1.00 76.12 341 SER A O 1
ATOM 2723 N N . LEU A 1 342 ? -12.702 7.285 -4.673 1.00 76.31 342 LEU A N 1
ATOM 2724 C CA . LEU A 1 342 ? -11.410 7.664 -4.087 1.00 76.31 342 LEU A CA 1
ATOM 2725 C C . LEU A 1 342 ? -10.270 7.336 -5.054 1.00 76.31 342 LEU A C 1
ATOM 2727 O O . LEU A 1 342 ? -9.318 8.098 -5.190 1.00 76.31 342 LEU A O 1
ATOM 2731 N N . THR A 1 343 ? -10.390 6.233 -5.778 1.00 72.38 343 THR A N 1
ATOM 2732 C CA . THR A 1 343 ? -9.354 5.742 -6.685 1.00 72.38 343 THR A CA 1
ATOM 2733 C C . THR A 1 343 ? -9.151 6.578 -7.939 1.00 72.38 343 THR A C 1
ATOM 2735 O O . THR A 1 343 ? -8.133 6.399 -8.609 1.00 72.38 343 THR A O 1
ATOM 2738 N N . THR A 1 344 ? -10.020 7.553 -8.236 1.00 76.75 344 THR A N 1
ATOM 2739 C CA . THR A 1 344 ? -9.721 8.610 -9.227 1.00 76.75 344 THR A CA 1
ATOM 2740 C C . THR A 1 344 ? -8.494 9.431 -8.838 1.00 76.75 344 THR A C 1
ATOM 2742 O O . THR A 1 344 ? -7.833 10.007 -9.697 1.00 76.75 344 THR A O 1
ATOM 2745 N N . TRP A 1 345 ? -8.168 9.457 -7.545 1.00 80.19 345 TRP A N 1
ATOM 2746 C CA . TRP A 1 345 ? -6.979 10.094 -6.988 1.00 80.19 345 TRP A CA 1
ATOM 2747 C C . TRP A 1 345 ? -5.778 9.139 -6.900 1.00 80.19 345 TRP A C 1
ATOM 2749 O O . TRP A 1 345 ? -4.768 9.492 -6.304 1.00 80.19 345 TRP A O 1
ATOM 2759 N N . LYS A 1 346 ? -5.863 7.955 -7.531 1.00 82.19 346 LYS A N 1
ATOM 2760 C CA . LYS A 1 346 ? -4.803 6.933 -7.615 1.00 82.19 346 LYS A CA 1
ATOM 2761 C C . LYS A 1 346 ? -4.349 6.346 -6.269 1.00 82.19 346 LYS A C 1
ATOM 2763 O O . LYS A 1 346 ? -3.209 5.917 -6.148 1.00 82.19 346 LYS A O 1
ATOM 2768 N N . GLY A 1 347 ? -5.247 6.275 -5.288 1.00 85.12 347 GLY A N 1
ATOM 2769 C CA . GLY A 1 347 ? -5.004 5.591 -4.014 1.00 85.12 347 GLY A CA 1
ATOM 2770 C C . GLY A 1 347 ? -6.263 4.915 -3.477 1.00 85.12 347 GLY A C 1
ATOM 2771 O O . GLY A 1 347 ? -7.369 5.202 -3.942 1.00 85.12 347 GLY A O 1
ATOM 2772 N N . ALA A 1 348 ? -6.109 4.016 -2.506 1.00 89.88 348 ALA A N 1
ATOM 2773 C CA . ALA A 1 348 ? -7.228 3.389 -1.802 1.00 89.88 348 ALA A CA 1
ATOM 2774 C C . ALA A 1 348 ? -7.090 3.563 -0.277 1.00 89.88 348 ALA A C 1
ATOM 2776 O O . ALA A 1 348 ? -6.464 4.518 0.189 1.00 89.88 348 ALA A O 1
ATOM 2777 N N . ILE A 1 349 ? -7.741 2.705 0.519 1.00 93.56 349 ILE A N 1
ATOM 2778 C CA . ILE A 1 349 ? -7.847 2.908 1.973 1.00 93.56 349 ILE A CA 1
ATOM 2779 C C . ILE A 1 349 ? -6.482 2.880 2.666 1.00 93.56 349 ILE A C 1
ATOM 2781 O O . ILE A 1 349 ? -6.267 3.627 3.622 1.00 93.56 349 ILE A O 1
ATOM 2785 N N . ARG A 1 350 ? -5.542 2.061 2.181 1.00 94.25 350 ARG A N 1
ATOM 2786 C CA . ARG A 1 350 ? -4.209 1.963 2.779 1.00 94.25 350 ARG A CA 1
ATOM 2787 C C . ARG A 1 350 ? -3.380 3.220 2.520 1.00 94.25 350 ARG A C 1
ATOM 2789 O O . ARG A 1 350 ? -2.694 3.644 3.441 1.00 94.25 350 ARG A O 1
ATOM 2796 N N . CYS A 1 351 ? -3.513 3.863 1.355 1.00 93.56 351 CYS A N 1
ATOM 2797 C CA . CYS A 1 351 ? -2.828 5.128 1.036 1.00 93.56 351 CYS A CA 1
ATOM 2798 C C . CYS A 1 351 ? -3.211 6.285 1.983 1.00 93.56 351 CYS A C 1
ATOM 2800 O O . CYS A 1 351 ? -2.414 7.187 2.234 1.00 93.56 351 CYS A O 1
ATOM 2802 N N . ILE A 1 352 ? -4.435 6.270 2.517 1.00 92.81 352 ILE A N 1
ATOM 2803 C CA . ILE A 1 352 ? -4.984 7.333 3.382 1.00 92.81 352 ILE A CA 1
ATOM 2804 C C . ILE A 1 352 ? -5.111 6.911 4.850 1.00 92.81 352 ILE A C 1
ATOM 2806 O O . ILE A 1 352 ? -5.866 7.514 5.614 1.00 92.81 352 ILE A O 1
ATOM 2810 N N . SER A 1 353 ? -4.419 5.841 5.248 1.00 93.44 353 SER A N 1
ATOM 2811 C CA . SER A 1 353 ? -4.368 5.406 6.642 1.00 93.44 353 SER A CA 1
ATOM 2812 C C . SER A 1 353 ? -2.974 4.939 7.049 1.00 93.44 353 SER A C 1
ATOM 2814 O O . SER A 1 353 ? -2.202 4.406 6.250 1.00 93.44 353 SER A O 1
ATOM 2816 N N . ASN A 1 354 ? -2.646 5.119 8.328 1.00 91.88 354 ASN A N 1
ATOM 2817 C CA . ASN A 1 354 ? -1.444 4.559 8.930 1.00 91.88 354 ASN A CA 1
ATOM 2818 C C . ASN A 1 354 ? -1.768 3.853 10.248 1.00 91.88 354 ASN A C 1
ATOM 2820 O O . ASN A 1 354 ? -2.746 4.195 10.912 1.00 91.88 354 ASN A O 1
ATOM 2824 N N . ILE A 1 355 ? -0.963 2.853 10.605 1.00 89.12 355 ILE A N 1
ATOM 2825 C CA . ILE A 1 355 ? -1.082 2.162 11.891 1.00 89.12 355 ILE A CA 1
ATOM 2826 C C . ILE A 1 355 ? -0.010 2.766 12.785 1.00 89.12 355 ILE A C 1
ATOM 2828 O O . ILE A 1 355 ? 1.177 2.610 12.524 1.00 89.12 355 ILE A O 1
ATOM 2832 N N . LEU A 1 356 ? -0.448 3.503 13.802 1.00 87.31 356 LEU A N 1
ATOM 2833 C CA . LEU A 1 356 ? 0.431 4.304 14.652 1.00 87.31 356 LEU A CA 1
ATOM 2834 C C . LEU A 1 356 ? 0.939 3.560 15.886 1.00 87.31 356 LEU A C 1
ATOM 2836 O O . LEU A 1 356 ? 1.824 4.055 16.563 1.00 87.31 356 LEU A O 1
ATOM 2840 N N . GLY A 1 357 ? 0.343 2.423 16.224 1.00 77.56 357 GLY A N 1
ATOM 2841 C CA . GLY A 1 357 ? 0.581 1.748 17.488 1.00 77.56 357 GLY A CA 1
ATOM 2842 C C . GLY A 1 357 ? -0.238 0.473 17.572 1.00 77.56 357 GLY A C 1
ATOM 2843 O O . GLY A 1 357 ? -1.354 0.416 17.055 1.00 77.56 357 GLY A O 1
ATOM 2844 N N . LYS A 1 358 ? 0.307 -0.532 18.250 1.00 69.69 358 LYS A N 1
ATOM 2845 C CA . LYS A 1 358 ? -0.485 -1.564 18.916 1.00 69.69 358 LYS A CA 1
ATOM 2846 C C . LYS A 1 358 ? -0.302 -1.284 20.398 1.00 69.69 358 LYS A C 1
ATOM 2848 O O . LYS A 1 358 ? 0.837 -1.139 20.826 1.00 69.69 358 LYS A O 1
ATOM 2853 N N . GLN A 1 359 ? -1.378 -1.105 21.160 1.00 56.66 359 GLN A N 1
ATOM 2854 C CA . GLN A 1 359 ? -1.186 -1.055 22.605 1.00 56.66 359 GLN A CA 1
ATOM 2855 C C . GLN A 1 359 ? -0.747 -2.455 23.050 1.00 56.66 359 GLN A C 1
ATOM 2857 O O . GLN A 1 359 ? -1.425 -3.416 22.677 1.00 56.66 359 GLN A O 1
ATOM 2862 N N . PRO A 1 360 ? 0.373 -2.598 23.782 1.00 49.72 360 PRO A N 1
ATOM 2863 C CA . PRO A 1 360 ? 0.638 -3.844 24.479 1.00 49.72 360 PRO A CA 1
ATOM 2864 C C . PRO A 1 360 ? -0.527 -4.116 25.438 1.00 49.72 360 PRO A C 1
ATOM 2866 O O . PRO A 1 360 ? -1.154 -3.177 25.939 1.00 49.72 360 PRO A O 1
ATOM 2869 N N . GLU A 1 361 ? -0.841 -5.394 25.644 1.00 45.12 361 GLU A N 1
ATOM 2870 C CA . GLU A 1 361 ? -1.853 -5.825 26.611 1.00 45.12 361 GLU A CA 1
ATOM 2871 C C . GLU A 1 361 ? -1.605 -5.122 27.960 1.00 45.12 361 GLU A C 1
ATOM 2873 O O . GLU A 1 361 ? -0.487 -5.152 28.481 1.00 45.12 361 GLU A O 1
ATOM 2878 N N . ALA A 1 362 ? -2.624 -4.421 28.469 1.00 33.47 362 ALA A N 1
ATOM 2879 C CA . ALA A 1 362 ? -2.570 -3.703 29.744 1.00 33.47 362 ALA A CA 1
ATOM 2880 C C . ALA A 1 362 ? -2.677 -4.643 30.949 1.00 33.47 362 ALA A C 1
ATOM 2882 O O . ALA A 1 362 ? -3.471 -5.611 30.870 1.00 33.47 362 ALA A O 1
#

pLDDT: mean 92.36, std 8.3, range [33.47, 98.81]

Secondary structure (DSSP, 8-state):
-HHHHHHHHHS-TT--EEEEESSHHHHHHHHHHHHHHT-S-GGGEEEEE-TTS---S-HHHH--EEE-TT--EEEE-PBPSS--TTGGGHHHHHHHHSTTEEEE-----B--GGGEEE-SS-EEEEHHHHHHHHHHHHHHHT-SS-GGGSHHHHHHHHHHHHHHHHTS-EEEES---TTSSS----SSSSGGGTEEE-SSSEEEEEEHHHHHHHHHTS-HHHHHHHHHHHHHHHT--S-HHHHHHHHTTTS-TTHHHHHHHHHHHHHHTT-EEEEEEEEPPPTTS--EESSS-EEEEEE-TTSPEEEEEEEEE-S-HHHHHHHHHHHHHTTPEEEEEE-TTTGGGT--TTTT------PPP-

Foldseek 3Di:
DVLVLLVQQVDDLPQADEDEDQDPVVVVVVVVVCVVSVGPDPVSYHYHYNPVWDDDLQLQQLWAWAQDPVQQIETELEAGLDDDTPSSVVVVSVPVRDPRYYYDPDHLFYYGNLQWADAPAEIEGEVSRLQVSLQSVCVVVVDPDDCVVCVVVSSVVSQVVVCVVRVHHYDYAQQADPVDPDGTGPLDPGCLQAWADLHPFEMEGEAQPVQVVLLVPDDPVLNVVQQVVLCVLLVHDDRQVVQQNCCDPVVPNCSRVSRVVRQVVSVVVRHHYDYAYWTDHDQSAFTDGQSQWDWDFDADPVRRTATEIATEDQSNVSRRVVSVVVSVVSVYDYRYRDCNNVRSVVHDDNSSDDDRGDDDDD

Radius of gyration: 20.73 Å; chains: 1; bounding box: 59×47×55 Å

Sequence (362 aa):
MDTWATLIKTMDPDVHFTIVLEKETDLQTVHKLMKSHKFPNPERFHFIMCNDINITMWSRDQMVGLFGPTDDAVLLAQTTMRPHGQDPLIPPRIVAANKGIVLDPDKRLVTDGGDEVSNRRETFLGYTSLYLTAQHLHDLSGAKTSFKDEENTWLLKARALFEEKYGKPVTVIGADDPTTPEIERPATFHIDMGLTPVDDNTILVGDPREAIKIIQSLPKDEYEAYNKKLRDVLGESGDVLQRLMDANTIHDPDLQHQFDYNADHLRGKGYNVIRMPFLQGPPGVSWITYNNCLMETYTRPDGSDVRRVFLPTYGLPALDRKAEEIYNSQGFQVIPLNLASLTTWKGAIRCISNILGKQPEA